Protein AF-A0A2N2ILQ8-F1 (afdb_monomer_lite)

Secondary structure (DSSP, 8-state):
--S----HHHHHHHS-HHHHHHHHHTS-TTSPPP--SEEE-TTS-EEE-HHHHHHHHHHHHHHHHHHHHHHHTTPPP-TTSPPSSHHHHTTHHHHHHHHHHTTT-HHHHHHHHHHHHHHHHHHHT--HHHHHHH-HHHHHHHHHHHHHHHHHHHHHHT-S-S-HHHHHHHHHHHHHHHHT--HHHHHHHHHHHHHHHHTT-HHHHHHHHHHHHHTTEEEEEETTEEEEEE--

pLDDT: mean 93.07, std 7.23, range [50.12, 98.69]

Radius of gyration: 20.45 Å; chains: 1; bounding box: 48×52×51 Å

Structure (mmCIF, N/CA/C/O backbone):
data_AF-A0A2N2ILQ8-F1
#
_entry.id   AF-A0A2N2ILQ8-F1
#
loop_
_atom_site.group_PDB
_atom_site.id
_atom_site.type_symbol
_atom_site.label_atom_id
_atom_site.label_alt_id
_atom_site.label_comp_id
_atom_site.label_asym_id
_atom_site.label_entity_id
_atom_site.label_seq_id
_atom_site.pdbx_PDB_ins_code
_atom_site.Cartn_x
_atom_site.Cartn_y
_atom_site.Cartn_z
_atom_site.occupancy
_atom_site.B_iso_or_equiv
_atom_site.auth_seq_id
_atom_site.auth_comp_id
_atom_site.auth_asym_id
_atom_site.auth_atom_id
_atom_site.pdbx_PDB_model_num
ATOM 1 N N . SER A 1 1 ? 7.489 -24.993 -28.400 1.00 50.12 1 SER A N 1
ATOM 2 C CA . SER A 1 1 ? 7.990 -23.718 -27.848 1.00 50.12 1 SER A CA 1
ATOM 3 C C . SER A 1 1 ? 8.490 -23.977 -26.436 1.00 50.12 1 SER A C 1
ATOM 5 O O . SER A 1 1 ? 7.852 -24.758 -25.746 1.00 50.12 1 SER A O 1
ATOM 7 N N . LEU A 1 2 ? 9.621 -23.393 -26.027 1.00 52.59 2 LEU A N 1
ATOM 8 C CA . LEU A 1 2 ? 10.349 -23.690 -24.777 1.00 52.59 2 LEU A CA 1
ATOM 9 C C . LEU A 1 2 ? 9.609 -23.311 -23.473 1.00 52.59 2 LEU A C 1
ATOM 11 O O . LEU A 1 2 ? 10.199 -23.419 -22.412 1.00 52.59 2 LEU A O 1
ATOM 15 N N . GLY A 1 3 ? 8.354 -22.846 -23.524 1.00 59.53 3 GLY A N 1
ATOM 16 C CA . GLY A 1 3 ? 7.583 -22.458 -22.330 1.00 59.53 3 GLY A CA 1
ATOM 17 C C . GLY A 1 3 ? 8.133 -21.240 -21.569 1.00 59.53 3 GLY A C 1
ATOM 18 O O . GLY A 1 3 ? 7.589 -20.878 -20.534 1.00 59.53 3 GLY A O 1
ATOM 19 N N . ASN A 1 4 ? 9.179 -20.594 -22.094 1.00 73.69 4 ASN A N 1
ATOM 20 C CA . ASN A 1 4 ? 9.972 -19.564 -21.413 1.00 73.69 4 ASN A CA 1
ATOM 21 C C . ASN A 1 4 ? 9.590 -18.125 -21.807 1.00 73.69 4 ASN A C 1
ATOM 23 O O . ASN A 1 4 ? 10.412 -17.220 -21.701 1.00 73.69 4 ASN A O 1
ATOM 27 N N . PHE A 1 5 ? 8.378 -17.900 -22.311 1.00 81.75 5 PHE A N 1
ATOM 28 C CA . PHE A 1 5 ? 7.877 -16.555 -22.594 1.00 81.75 5 PHE A CA 1
ATOM 29 C C . PHE A 1 5 ? 6.473 -16.406 -22.013 1.00 81.75 5 PHE A C 1
ATOM 31 O O . PHE A 1 5 ? 5.682 -17.349 -22.033 1.00 81.75 5 PHE A O 1
ATOM 38 N N . LEU A 1 6 ? 6.176 -15.219 -21.493 1.00 84.06 6 LEU A N 1
ATOM 39 C CA . LEU A 1 6 ? 4.863 -14.851 -20.985 1.00 84.06 6 LEU A CA 1
ATOM 40 C C . LEU A 1 6 ? 4.268 -13.820 -21.943 1.00 84.06 6 LEU A C 1
ATOM 42 O O . LEU A 1 6 ? 4.855 -12.756 -22.143 1.00 84.06 6 LEU A O 1
ATOM 46 N N . SER A 1 7 ? 3.138 -14.142 -22.575 1.00 89.81 7 SER A N 1
ATOM 47 C CA . SER A 1 7 ? 2.454 -13.171 -23.430 1.00 89.81 7 SER A CA 1
ATOM 48 C C . SER A 1 7 ? 1.846 -12.055 -22.578 1.00 89.81 7 SER A C 1
ATOM 50 O O . SER A 1 7 ? 1.504 -12.273 -21.416 1.00 89.81 7 SER A O 1
ATOM 52 N N . LEU A 1 8 ? 1.659 -10.862 -23.153 1.00 89.81 8 LEU A N 1
ATOM 53 C CA . LEU A 1 8 ? 0.975 -9.771 -22.449 1.00 89.81 8 LEU A CA 1
ATOM 54 C C . LEU A 1 8 ? -0.449 -10.164 -22.034 1.00 89.81 8 LEU A C 1
ATOM 56 O O . LEU A 1 8 ? -0.879 -9.821 -20.940 1.00 89.81 8 LEU A O 1
ATOM 60 N N . HIS A 1 9 ? -1.157 -10.922 -22.874 1.00 89.69 9 HIS A N 1
ATOM 61 C CA . HIS A 1 9 ? -2.486 -11.436 -22.547 1.00 89.69 9 HIS A CA 1
ATOM 62 C C . HIS A 1 9 ? -2.454 -12.310 -21.283 1.00 89.69 9 HIS A C 1
ATOM 64 O O . HIS A 1 9 ? -3.249 -12.105 -20.369 1.00 89.69 9 HIS A O 1
ATOM 70 N N . ASP A 1 10 ? -1.497 -13.238 -21.199 1.00 89.50 10 ASP A N 1
ATOM 71 C CA . ASP A 1 10 ? -1.372 -14.128 -20.042 1.00 89.50 10 ASP A CA 1
ATOM 72 C C . ASP A 1 10 ? -0.881 -13.375 -18.802 1.00 89.50 10 ASP A C 1
ATOM 74 O O . ASP A 1 10 ? -1.371 -13.622 -17.704 1.00 89.50 10 ASP A O 1
ATOM 78 N N . ALA A 1 11 ? 0.044 -12.425 -18.967 1.00 90.81 11 ALA A N 1
ATOM 79 C CA . ALA A 1 11 ? 0.539 -11.566 -17.894 1.00 90.81 11 ALA A CA 1
ATOM 80 C C . ALA A 1 11 ? -0.595 -10.758 -17.243 1.00 90.81 11 ALA A C 1
ATOM 82 O O . ALA A 1 11 ? -0.728 -10.734 -16.019 1.00 90.81 11 ALA A O 1
ATOM 83 N N . LEU A 1 12 ? -1.465 -10.159 -18.059 1.00 91.69 12 LEU A N 1
ATOM 84 C CA . LEU A 1 12 ? -2.620 -9.391 -17.591 1.00 91.69 12 LEU A CA 1
ATOM 85 C C . LEU A 1 12 ? -3.712 -10.257 -16.949 1.00 91.69 12 LEU A C 1
ATOM 87 O O . LEU A 1 12 ? -4.578 -9.728 -16.256 1.00 91.69 12 LEU A O 1
ATOM 91 N N . GLY A 1 13 ? -3.674 -11.576 -17.149 1.00 89.94 13 GLY A N 1
ATOM 92 C CA . GLY A 1 13 ? -4.489 -12.527 -16.395 1.00 89.94 13 GLY A CA 1
ATOM 93 C C . GLY A 1 13 ? -3.951 -12.835 -14.993 1.00 89.94 13 GLY A C 1
ATOM 94 O O . GLY A 1 13 ? -4.706 -13.333 -14.163 1.00 89.94 13 GLY A O 1
ATOM 95 N N . LEU A 1 14 ? -2.668 -12.563 -14.722 1.00 89.69 14 LEU A N 1
ATOM 96 C CA . LEU A 1 14 ? -2.022 -12.859 -13.436 1.00 89.69 14 LEU A CA 1
ATOM 97 C C . LEU A 1 14 ? -2.034 -11.678 -12.462 1.00 89.69 14 LEU A C 1
ATOM 99 O O . LEU A 1 14 ? -2.037 -11.911 -11.251 1.00 89.69 14 LEU A O 1
ATOM 103 N N . ALA A 1 15 ? -1.956 -10.455 -12.994 1.00 93.69 15 ALA A N 1
ATOM 104 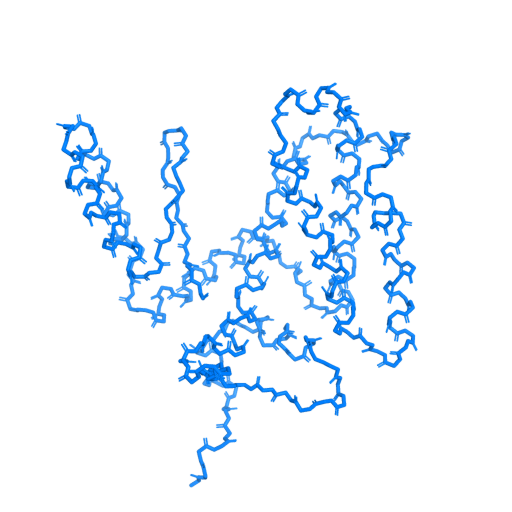C CA . ALA A 1 15 ? -1.964 -9.211 -12.233 1.00 93.69 15 ALA A CA 1
ATOM 105 C C . ALA A 1 15 ? -2.380 -8.016 -13.110 1.00 93.69 15 ALA A C 1
ATOM 107 O O . ALA A 1 15 ? -2.244 -8.045 -14.338 1.00 93.69 15 ALA A O 1
ATOM 108 N N . LEU A 1 16 ? -2.825 -6.929 -12.469 1.00 95.88 16 LEU A N 1
ATOM 109 C CA . LEU A 1 16 ? -3.175 -5.675 -13.146 1.00 95.88 16 LEU A CA 1
ATOM 110 C C . LEU A 1 16 ? -1.964 -5.030 -13.861 1.00 95.88 16 LEU A C 1
ATOM 112 O O . LEU A 1 16 ? -0.830 -5.195 -13.412 1.00 95.88 16 LEU A O 1
ATOM 116 N N . PRO A 1 17 ? -2.172 -4.228 -14.930 1.00 96.12 17 PRO A N 1
ATOM 117 C CA . PRO A 1 17 ? -1.083 -3.621 -15.708 1.00 96.12 17 PRO A CA 1
ATOM 118 C C . PRO A 1 17 ? -0.049 -2.851 -14.877 1.00 96.12 17 PRO A C 1
ATOM 120 O O . PRO A 1 17 ? 1.149 -2.908 -15.150 1.00 96.12 17 PRO A O 1
ATOM 123 N N . GLU A 1 18 ? -0.501 -2.132 -13.851 1.00 97.44 18 GLU A N 1
ATOM 124 C CA . GLU A 1 18 ? 0.382 -1.333 -13.006 1.00 97.44 18 GLU A CA 1
ATOM 125 C C . GLU A 1 18 ? 1.306 -2.189 -12.132 1.00 97.44 18 GLU A C 1
ATOM 127 O O . GLU A 1 18 ? 2.439 -1.790 -11.886 1.00 97.44 18 GLU A O 1
ATOM 132 N N . VAL A 1 19 ? 0.888 -3.403 -11.755 1.00 96.62 19 VAL A N 1
ATOM 133 C CA . VAL A 1 19 ? 1.743 -4.362 -11.037 1.00 96.62 19 VAL A CA 1
ATOM 134 C C . VAL A 1 19 ? 2.966 -4.723 -11.873 1.00 96.62 19 VAL A C 1
ATOM 136 O O . VAL A 1 19 ? 4.086 -4.742 -11.367 1.00 96.62 19 VAL A O 1
ATOM 139 N N . TRP A 1 20 ? 2.776 -4.941 -13.175 1.00 95.44 20 TRP A N 1
ATOM 140 C CA . TRP A 1 20 ? 3.875 -5.207 -14.101 1.00 95.44 20 TRP A CA 1
ATOM 141 C C . TRP A 1 20 ? 4.784 -3.993 -14.275 1.00 95.44 20 TRP A C 1
ATOM 143 O O . TRP A 1 20 ? 6.006 -4.137 -14.276 1.00 95.44 20 TRP A O 1
ATOM 153 N N . ARG A 1 21 ? 4.206 -2.789 -14.372 1.00 95.88 21 ARG A N 1
ATOM 154 C CA . ARG A 1 21 ? 4.983 -1.544 -14.441 1.00 95.88 21 ARG A CA 1
ATOM 155 C C . ARG A 1 21 ? 5.812 -1.328 -13.173 1.00 95.88 21 ARG A C 1
ATOM 157 O O . ARG A 1 21 ? 6.976 -0.950 -13.278 1.00 95.88 21 ARG A O 1
ATOM 164 N N . PHE A 1 22 ? 5.237 -1.584 -12.001 1.00 97.19 22 PHE A N 1
ATOM 165 C CA . PHE A 1 22 ? 5.947 -1.525 -10.727 1.00 97.19 22 PHE A CA 1
ATOM 166 C C . PHE A 1 22 ? 7.081 -2.551 -10.688 1.00 97.19 22 PHE A C 1
ATOM 168 O O . PHE A 1 22 ? 8.215 -2.196 -10.382 1.00 97.19 22 PHE A O 1
ATOM 175 N N . LEU A 1 23 ? 6.805 -3.807 -11.057 1.00 95.00 23 LEU A N 1
ATOM 176 C CA . LEU A 1 23 ? 7.800 -4.879 -11.055 1.00 95.00 23 LEU A CA 1
ATOM 177 C C . LEU A 1 23 ? 9.009 -4.537 -11.933 1.00 95.00 23 LEU A C 1
ATOM 179 O O . LEU A 1 23 ? 10.145 -4.673 -11.482 1.00 95.00 23 LEU A O 1
ATOM 183 N N . VAL A 1 24 ? 8.776 -4.047 -13.152 1.00 94.56 24 VAL A N 1
ATOM 184 C CA . VAL A 1 24 ? 9.860 -3.681 -14.077 1.00 94.56 24 VAL A CA 1
ATOM 185 C C . VAL A 1 24 ? 10.713 -2.535 -13.530 1.00 94.56 24 VAL A C 1
ATOM 187 O O . VAL A 1 24 ? 11.920 -2.533 -13.733 1.00 94.56 24 VAL A O 1
ATOM 190 N N . GLN A 1 25 ? 10.107 -1.593 -12.805 1.00 95.44 25 GLN A N 1
ATOM 191 C CA . GLN A 1 25 ? 10.818 -0.471 -12.183 1.00 95.44 25 GLN A CA 1
ATOM 192 C C . GLN A 1 25 ? 11.442 -0.806 -10.820 1.00 95.44 25 GLN A C 1
ATOM 194 O O . GLN A 1 25 ? 12.258 -0.040 -10.319 1.00 95.44 25 GLN A O 1
ATOM 199 N N . SER A 1 26 ? 11.081 -1.939 -10.212 1.00 94.06 26 SER A N 1
ATOM 200 C CA . SER A 1 26 ? 11.610 -2.378 -8.909 1.00 94.06 26 SER A CA 1
ATOM 201 C C . SER A 1 26 ? 13.047 -2.900 -8.965 1.00 94.06 26 SER A C 1
ATOM 203 O O . SER A 1 26 ? 13.668 -3.136 -7.929 1.00 94.06 26 SER A O 1
ATOM 205 N N . VAL A 1 27 ? 13.582 -3.062 -10.174 1.00 91.38 27 VAL A N 1
ATOM 206 C CA . VAL A 1 27 ? 14.954 -3.479 -10.447 1.00 91.38 27 VAL A CA 1
ATOM 207 C C . VAL A 1 27 ? 15.596 -2.495 -11.418 1.00 91.38 27 VAL A C 1
ATOM 209 O O . VAL A 1 27 ? 14.921 -1.886 -12.244 1.00 91.38 27 VAL A O 1
ATOM 212 N N . HIS A 1 28 ? 16.914 -2.333 -11.318 1.00 90.12 28 HIS A N 1
ATOM 213 C CA . HIS A 1 28 ? 17.660 -1.467 -12.227 1.00 90.12 28 HIS A CA 1
ATOM 214 C C . HIS A 1 28 ? 17.512 -1.948 -13.680 1.00 90.12 28 HIS A C 1
ATOM 216 O O . HIS A 1 28 ? 17.564 -3.149 -13.938 1.00 90.12 28 HIS A O 1
ATOM 222 N N . TYR A 1 29 ? 17.379 -1.029 -14.642 1.00 88.44 29 TYR A N 1
ATOM 223 C CA . TYR A 1 29 ? 17.039 -1.370 -16.034 1.00 88.44 29 TYR A CA 1
ATOM 224 C C . TYR A 1 29 ? 18.087 -2.245 -16.750 1.00 88.44 29 TYR A C 1
ATOM 226 O O . TYR A 1 29 ? 17.783 -2.891 -17.750 1.00 88.44 29 TYR A O 1
ATOM 234 N N . GLN A 1 30 ? 19.325 -2.263 -16.250 1.00 90.31 30 GLN A N 1
ATOM 235 C CA . GLN A 1 30 ? 20.410 -3.112 -16.761 1.00 90.31 30 GLN A CA 1
ATOM 236 C C . GLN A 1 30 ? 20.432 -4.518 -16.135 1.00 90.31 30 GLN A C 1
ATOM 238 O O . GLN A 1 30 ? 21.223 -5.362 -16.554 1.00 90.31 30 GLN A O 1
ATOM 243 N N . SER A 1 31 ? 19.597 -4.775 -15.126 1.00 89.06 31 SER A N 1
ATOM 244 C CA . SER A 1 31 ? 19.539 -6.049 -14.410 1.00 89.06 31 SER A CA 1
ATOM 245 C C . SER A 1 31 ? 18.483 -6.982 -15.011 1.00 89.06 31 SER A C 1
ATOM 247 O O . SER A 1 31 ? 17.454 -6.518 -15.509 1.00 89.06 31 SER A O 1
ATOM 249 N N . PRO A 1 32 ? 18.686 -8.311 -14.950 1.00 87.81 32 PRO A N 1
ATOM 250 C CA . PRO A 1 32 ? 17.660 -9.259 -15.358 1.00 87.81 32 PRO A CA 1
ATOM 251 C C . PRO A 1 32 ? 16.435 -9.147 -14.443 1.00 87.81 32 PRO A C 1
ATOM 253 O O . PRO A 1 32 ? 16.561 -9.096 -13.219 1.00 87.81 32 PRO A O 1
ATOM 256 N N . ILE A 1 33 ? 15.247 -9.142 -15.046 1.00 85.75 33 ILE A N 1
ATOM 257 C CA . ILE A 1 33 ? 13.974 -9.081 -14.324 1.00 85.75 33 ILE A CA 1
ATOM 258 C C . ILE A 1 33 ? 13.445 -10.500 -14.143 1.00 85.75 33 ILE A C 1
ATOM 260 O O . ILE A 1 33 ? 13.267 -11.236 -15.115 1.00 85.75 33 ILE A O 1
ATOM 264 N N . ASP A 1 34 ? 13.185 -10.879 -12.894 1.00 84.88 34 ASP A N 1
ATOM 265 C CA . ASP A 1 34 ? 12.544 -12.148 -12.573 1.00 84.88 34 ASP A CA 1
ATOM 266 C C . ASP A 1 34 ? 11.019 -11.995 -12.625 1.00 84.88 34 ASP A C 1
ATOM 268 O O . ASP A 1 34 ? 10.448 -11.159 -11.926 1.00 84.88 34 ASP A O 1
ATOM 272 N N . PHE A 1 35 ? 10.354 -12.829 -13.425 1.00 82.75 35 PHE A N 1
ATOM 273 C CA . PHE A 1 35 ? 8.891 -12.925 -13.523 1.00 82.75 35 PHE A CA 1
ATOM 274 C C . PHE A 1 35 ? 8.359 -14.245 -12.943 1.00 82.75 35 PHE A C 1
ATOM 276 O O . PHE A 1 35 ? 7.276 -14.711 -13.312 1.00 82.75 35 PHE A O 1
ATOM 283 N N . SER A 1 36 ? 9.139 -14.897 -12.078 1.00 79.31 36 SER A N 1
ATOM 284 C CA . SER A 1 36 ? 8.774 -16.165 -11.463 1.00 79.31 36 SER A CA 1
ATOM 285 C C . SER A 1 36 ? 7.460 -16.057 -10.685 1.00 79.31 36 SER A C 1
ATOM 287 O O . SER A 1 36 ? 7.230 -15.148 -9.886 1.00 79.31 36 SER A O 1
ATOM 289 N N . ARG A 1 37 ? 6.578 -17.038 -10.914 1.00 73.62 37 ARG A N 1
ATOM 290 C CA . ARG A 1 37 ? 5.299 -17.181 -10.192 1.00 73.62 37 ARG A CA 1
ATOM 291 C C . ARG A 1 37 ? 5.485 -17.740 -8.782 1.00 73.62 37 ARG A C 1
ATOM 293 O O . ARG A 1 37 ? 4.649 -17.554 -7.915 1.00 73.62 37 ARG A O 1
ATOM 300 N N . THR A 1 38 ? 6.594 -18.430 -8.561 1.00 74.62 38 THR A N 1
ATOM 301 C CA . THR A 1 38 ? 7.004 -18.974 -7.269 1.00 74.62 38 THR A CA 1
ATOM 302 C C . THR A 1 38 ? 8.508 -18.867 -7.188 1.00 74.62 38 THR A C 1
ATOM 304 O O . THR A 1 38 ? 9.194 -19.257 -8.135 1.00 74.62 38 THR A O 1
ATOM 307 N N . ARG A 1 39 ? 9.008 -18.400 -6.050 1.00 74.94 39 ARG A N 1
ATOM 308 C CA . ARG A 1 39 ? 10.433 -18.436 -5.729 1.00 74.94 39 ARG A CA 1
ATOM 309 C C . ARG A 1 39 ? 10.688 -19.525 -4.701 1.00 74.94 39 ARG A C 1
ATOM 311 O O . ARG A 1 39 ? 9.763 -19.988 -4.038 1.00 74.94 39 ARG A O 1
ATOM 318 N N . ILE A 1 40 ? 11.934 -19.953 -4.595 1.00 74.56 40 ILE A N 1
ATOM 319 C CA . ILE A 1 40 ? 12.386 -20.857 -3.543 1.00 74.56 40 ILE A CA 1
ATOM 320 C C . ILE A 1 40 ? 13.360 -20.050 -2.688 1.00 74.56 40 ILE A C 1
ATOM 322 O O . ILE A 1 40 ? 14.274 -19.439 -3.240 1.00 74.56 40 ILE A O 1
ATOM 326 N N . ASN A 1 41 ? 13.118 -19.961 -1.380 1.00 77.69 41 ASN A N 1
ATOM 327 C CA . ASN A 1 41 ? 14.035 -19.266 -0.475 1.00 77.69 41 ASN A CA 1
ATOM 328 C C . ASN A 1 41 ? 15.293 -20.114 -0.205 1.00 77.69 41 ASN A C 1
ATOM 330 O O . ASN A 1 41 ? 15.392 -21.265 -0.628 1.00 77.69 41 ASN A O 1
ATOM 334 N N . GLU A 1 42 ? 16.258 -19.557 0.526 1.00 76.81 42 GLU A N 1
ATOM 335 C CA . GLU A 1 42 ? 17.507 -20.255 0.875 1.00 76.81 42 GLU A CA 1
ATOM 336 C C . GLU A 1 42 ? 17.276 -21.551 1.677 1.00 76.81 42 GLU A C 1
ATOM 338 O O . GLU A 1 42 ? 18.110 -22.452 1.643 1.00 76.81 42 GLU A O 1
ATOM 343 N N . ALA A 1 43 ? 16.122 -21.677 2.344 1.00 80.88 43 ALA A N 1
ATOM 344 C CA . ALA A 1 43 ? 15.704 -22.868 3.082 1.00 80.88 43 ALA A CA 1
ATOM 345 C C . ALA A 1 43 ? 15.000 -23.929 2.207 1.00 80.88 43 ALA A C 1
ATOM 347 O O . ALA A 1 43 ? 14.582 -24.968 2.716 1.00 80.88 43 ALA A O 1
ATOM 348 N N . GLY A 1 44 ? 14.868 -23.705 0.894 1.00 77.81 44 GLY A N 1
ATOM 349 C CA . GLY A 1 44 ? 14.196 -24.635 -0.018 1.00 77.81 44 GLY A CA 1
ATOM 350 C C . GLY A 1 44 ? 12.667 -24.528 -0.011 1.00 77.81 44 GLY A C 1
ATOM 351 O O . GLY A 1 44 ? 11.987 -25.342 -0.638 1.00 77.81 44 GLY A O 1
ATOM 352 N N . GLU A 1 45 ? 12.107 -23.526 0.661 1.00 76.56 45 GLU A N 1
ATOM 353 C CA . GLU A 1 45 ? 10.666 -23.340 0.797 1.00 76.56 45 GLU A CA 1
ATOM 354 C C . GLU A 1 45 ? 10.118 -22.509 -0.361 1.00 76.56 45 GLU A C 1
ATOM 356 O O . GLU A 1 45 ? 10.712 -21.515 -0.787 1.00 76.56 45 GLU A O 1
ATOM 361 N N . ARG A 1 46 ? 8.940 -22.893 -0.859 1.00 73.62 46 ARG A N 1
ATOM 362 C CA . ARG A 1 46 ? 8.219 -22.095 -1.851 1.00 73.62 46 ARG A CA 1
ATOM 363 C C . ARG A 1 46 ? 7.718 -20.804 -1.212 1.00 73.62 46 ARG A C 1
ATOM 365 O O . ARG A 1 46 ? 6.902 -20.842 -0.298 1.00 73.62 46 ARG A O 1
ATOM 372 N N . VAL A 1 47 ? 8.157 -19.676 -1.754 1.00 78.31 47 VAL A N 1
ATOM 373 C CA . VAL A 1 47 ? 7.714 -18.332 -1.379 1.00 78.31 47 VAL A CA 1
ATOM 374 C C . VAL A 1 47 ? 7.058 -17.625 -2.565 1.00 78.31 47 VAL A C 1
ATOM 376 O O . VAL A 1 47 ? 7.189 -18.045 -3.722 1.00 78.31 47 VAL A O 1
ATOM 379 N N . ARG A 1 48 ? 6.345 -16.533 -2.265 1.00 79.81 48 ARG A N 1
ATOM 380 C CA . ARG A 1 48 ? 5.636 -15.708 -3.253 1.00 79.81 48 ARG A CA 1
ATOM 381 C C . ARG A 1 48 ? 6.556 -15.284 -4.407 1.00 79.81 48 ARG A C 1
ATOM 383 O O . ARG A 1 48 ? 7.715 -14.885 -4.203 1.00 79.81 48 ARG A O 1
ATOM 390 N N . GLY A 1 49 ? 6.022 -15.388 -5.623 1.00 87.25 49 GLY A N 1
ATOM 391 C CA . GLY A 1 49 ? 6.684 -14.947 -6.846 1.00 87.25 49 GLY A CA 1
ATOM 392 C C . GLY A 1 49 ? 6.950 -13.443 -6.853 1.00 87.25 49 GLY A C 1
ATOM 393 O O . GLY A 1 49 ? 6.428 -12.697 -6.025 1.00 87.25 49 GLY A O 1
ATOM 394 N N . SER A 1 50 ? 7.770 -12.978 -7.790 1.00 90.19 50 SER A N 1
ATOM 395 C CA . SER A 1 50 ? 8.051 -11.544 -7.938 1.00 90.19 50 SER A CA 1
ATOM 396 C C . SER A 1 50 ? 6.798 -10.737 -8.300 1.00 90.19 50 SER A C 1
ATOM 398 O O . SER A 1 50 ? 6.635 -9.614 -7.827 1.00 90.19 50 SER A O 1
ATOM 400 N N . VAL A 1 51 ? 5.885 -11.335 -9.073 1.00 91.94 51 VAL A N 1
ATOM 401 C CA . VAL A 1 51 ? 4.608 -10.724 -9.474 1.00 91.94 51 VAL A CA 1
ATOM 402 C C . VAL A 1 51 ? 3.684 -10.517 -8.275 1.00 91.94 51 VAL A C 1
ATOM 404 O O . VAL A 1 51 ? 3.147 -9.425 -8.116 1.00 91.94 51 VAL A O 1
ATOM 407 N N . ASP A 1 52 ? 3.536 -11.520 -7.404 1.00 91.12 52 ASP A N 1
ATOM 408 C CA . ASP A 1 52 ? 2.681 -11.402 -6.214 1.00 91.12 52 ASP A CA 1
ATOM 409 C C . ASP A 1 52 ? 3.272 -10.389 -5.217 1.00 91.12 52 ASP A C 1
ATOM 411 O O . ASP A 1 52 ? 2.551 -9.560 -4.670 1.00 91.12 52 ASP A O 1
ATOM 415 N N . VAL A 1 53 ? 4.604 -10.359 -5.058 1.00 92.50 53 VAL A N 1
ATOM 416 C CA . VAL A 1 53 ? 5.272 -9.330 -4.240 1.00 92.50 53 VAL A CA 1
ATOM 417 C C . VAL A 1 53 ? 5.073 -7.927 -4.816 1.00 92.50 53 VAL A C 1
ATOM 419 O O . VAL A 1 53 ? 4.845 -6.983 -4.062 1.00 92.50 53 VAL A O 1
ATOM 422 N N . ALA A 1 54 ? 5.131 -7.763 -6.138 1.00 95.31 54 ALA A N 1
ATOM 423 C CA . ALA A 1 54 ? 4.815 -6.486 -6.769 1.00 95.31 54 ALA A CA 1
ATOM 424 C C . ALA A 1 54 ? 3.342 -6.097 -6.554 1.00 95.31 54 ALA A C 1
ATOM 426 O O . ALA A 1 54 ? 3.066 -4.936 -6.259 1.00 95.31 54 ALA A O 1
ATOM 427 N N . ALA A 1 55 ? 2.407 -7.049 -6.644 1.00 95.44 55 ALA A N 1
ATOM 428 C CA . ALA A 1 55 ? 0.984 -6.806 -6.414 1.00 95.44 55 ALA A CA 1
ATOM 429 C C . ALA A 1 55 ? 0.715 -6.334 -4.978 1.00 95.44 55 ALA A C 1
ATOM 431 O O . ALA A 1 55 ? 0.054 -5.314 -4.789 1.00 95.44 55 ALA A O 1
ATOM 432 N N . GLU A 1 56 ? 1.304 -7.007 -3.986 1.00 94.62 56 GLU A N 1
ATOM 433 C CA . GLU A 1 56 ? 1.249 -6.620 -2.571 1.00 94.62 56 GLU A CA 1
ATOM 434 C C . GLU A 1 56 ? 1.802 -5.203 -2.354 1.00 94.62 56 GLU A C 1
ATOM 436 O O . GLU A 1 56 ? 1.206 -4.395 -1.642 1.00 94.62 56 GLU A O 1
ATOM 441 N N . ARG A 1 57 ? 2.923 -4.856 -3.002 1.00 97.12 57 ARG A N 1
ATOM 442 C CA . ARG A 1 57 ? 3.501 -3.508 -2.898 1.00 97.12 57 ARG A CA 1
ATOM 443 C C . ARG A 1 57 ? 2.601 -2.442 -3.504 1.00 97.12 57 ARG A C 1
ATOM 445 O O . ARG A 1 57 ? 2.402 -1.410 -2.870 1.00 97.12 57 ARG A O 1
ATOM 452 N N . VAL A 1 58 ? 2.046 -2.680 -4.689 1.00 98.12 58 VAL A N 1
ATOM 453 C CA . VAL A 1 58 ? 1.123 -1.735 -5.330 1.00 98.12 58 VAL A CA 1
ATOM 454 C C . VAL A 1 58 ? -0.142 -1.557 -4.485 1.00 98.12 58 VAL A C 1
ATOM 456 O O . VAL A 1 58 ? -0.525 -0.421 -4.210 1.00 98.12 58 VAL A O 1
ATOM 459 N N . GLN A 1 59 ? -0.738 -2.646 -3.990 1.00 97.50 59 GLN A N 1
ATOM 460 C CA . GLN A 1 59 ? -1.881 -2.587 -3.072 1.00 97.50 59 GLN A CA 1
ATOM 461 C C . GLN A 1 59 ? -1.549 -1.772 -1.815 1.00 97.50 59 GLN A C 1
ATOM 463 O O . GLN A 1 59 ? -2.322 -0.893 -1.440 1.00 97.50 59 GLN A O 1
ATOM 468 N N . TYR A 1 60 ? -0.383 -2.004 -1.204 1.00 97.75 60 TYR A N 1
ATOM 469 C CA . TYR A 1 60 ? 0.083 -1.252 -0.038 1.00 97.75 60 TYR A CA 1
ATOM 470 C C . TYR A 1 60 ? 0.177 0.257 -0.311 1.00 97.75 60 TYR A C 1
ATOM 472 O O . TYR A 1 60 ? -0.269 1.056 0.516 1.00 97.75 60 TYR A O 1
ATOM 480 N N . PHE A 1 61 ? 0.720 0.672 -1.461 1.00 98.56 61 PHE A N 1
ATOM 481 C CA . PHE A 1 61 ? 0.800 2.092 -1.819 1.00 98.56 61 PHE A CA 1
ATOM 482 C C . PHE A 1 61 ? -0.582 2.721 -1.987 1.00 98.56 61 PHE A C 1
ATOM 484 O O . PHE A 1 61 ? -0.834 3.780 -1.412 1.00 98.56 61 PHE A O 1
ATOM 491 N N . TYR A 1 62 ? -1.501 2.053 -2.684 1.00 98.44 62 TYR A N 1
ATOM 492 C CA . TYR A 1 62 ? -2.865 2.555 -2.836 1.00 98.44 62 TYR A CA 1
ATOM 493 C C . TYR A 1 62 ? -3.632 2.600 -1.509 1.00 98.44 62 TYR A C 1
ATOM 495 O O . TYR A 1 62 ? -4.267 3.606 -1.215 1.00 98.44 62 TYR A O 1
ATOM 503 N N . GLN A 1 63 ? -3.513 1.586 -0.647 1.00 97.44 63 GLN A N 1
ATOM 504 C CA . GLN A 1 63 ? -4.094 1.629 0.703 1.00 97.44 63 GLN A CA 1
ATOM 505 C C . GLN A 1 63 ? -3.510 2.772 1.546 1.00 97.44 63 GLN A C 1
ATOM 507 O O . GLN A 1 63 ? -4.229 3.413 2.309 1.00 97.44 63 GLN A O 1
ATOM 512 N N . THR A 1 64 ? -2.210 3.040 1.411 1.00 98.50 64 THR A N 1
ATOM 513 C CA . THR A 1 64 ? -1.545 4.143 2.114 1.00 98.50 64 THR A CA 1
ATOM 514 C C . THR A 1 64 ? -2.078 5.495 1.644 1.00 98.50 64 THR A C 1
ATOM 516 O O . THR A 1 64 ? -2.398 6.343 2.473 1.00 98.50 64 THR A O 1
ATOM 519 N N . LEU A 1 65 ? -2.215 5.680 0.327 1.00 98.56 65 LEU A N 1
ATOM 520 C CA . LEU A 1 65 ? -2.778 6.892 -0.267 1.00 98.56 65 LEU A CA 1
ATOM 521 C C . LEU A 1 65 ? -4.245 7.098 0.128 1.00 98.56 65 LEU A C 1
ATOM 523 O O . LEU A 1 65 ? -4.590 8.197 0.539 1.00 98.56 65 LEU A O 1
ATOM 527 N N . ALA A 1 66 ? -5.070 6.046 0.104 1.00 97.81 66 ALA A N 1
ATOM 528 C CA . ALA A 1 66 ? -6.465 6.093 0.554 1.00 97.81 66 ALA A CA 1
ATOM 529 C C . ALA A 1 66 ? -6.583 6.595 2.005 1.00 97.81 66 ALA A C 1
ATOM 531 O O . ALA A 1 66 ? -7.322 7.530 2.307 1.00 97.81 66 ALA A O 1
ATOM 532 N N . ARG A 1 67 ? -5.785 6.019 2.916 1.00 97.56 67 ARG A N 1
ATOM 533 C CA . ARG A 1 67 ? -5.766 6.424 4.333 1.00 97.56 67 ARG A CA 1
ATOM 534 C C . ARG A 1 67 ? -5.266 7.854 4.526 1.00 97.56 67 ARG A C 1
ATOM 536 O O . ARG A 1 67 ? -5.739 8.547 5.423 1.00 97.56 67 ARG A O 1
ATOM 543 N N . ALA A 1 68 ? -4.290 8.284 3.728 1.00 98.25 68 ALA A N 1
ATOM 544 C CA . ALA A 1 68 ? -3.790 9.653 3.769 1.00 98.25 68 ALA A CA 1
ATOM 545 C C . ALA A 1 68 ? -4.849 10.651 3.287 1.00 98.25 68 ALA A C 1
ATOM 547 O O . ALA A 1 68 ? -5.073 11.659 3.957 1.00 98.25 68 ALA A O 1
ATOM 548 N N . ASP A 1 69 ? -5.525 10.346 2.176 1.00 97.81 69 ASP A N 1
ATOM 549 C CA . ASP A 1 69 ? -6.603 11.165 1.621 1.00 97.81 69 ASP A CA 1
ATOM 550 C C . ASP A 1 69 ? -7.759 11.294 2.629 1.00 97.81 69 ASP A C 1
ATOM 552 O O . ASP A 1 69 ? -8.228 12.404 2.883 1.00 97.81 69 ASP A O 1
ATOM 556 N N . GLU A 1 70 ? -8.160 10.196 3.282 1.00 96.81 70 GLU A N 1
ATOM 557 C CA . GLU A 1 70 ? -9.170 10.205 4.351 1.00 96.81 70 GLU A CA 1
ATOM 558 C C . GLU A 1 70 ? -8.736 11.064 5.550 1.00 96.81 70 GLU A C 1
ATOM 560 O O . GLU A 1 70 ? -9.505 11.891 6.041 1.00 96.81 70 GLU A O 1
ATOM 565 N N . ALA A 1 71 ? -7.494 10.912 6.016 1.00 96.56 71 ALA A N 1
ATOM 566 C CA . ALA A 1 71 ? -6.984 11.656 7.166 1.00 96.56 71 ALA A CA 1
ATOM 567 C C . ALA A 1 71 ? -6.827 13.166 6.893 1.00 96.56 71 ALA A C 1
ATOM 569 O O . ALA A 1 71 ? -6.945 13.975 7.819 1.00 96.56 71 ALA A O 1
ATOM 570 N N . LEU A 1 72 ? -6.573 13.549 5.639 1.00 97.19 72 LEU A N 1
ATOM 571 C CA . LEU A 1 72 ? -6.469 14.941 5.193 1.00 97.19 72 LEU A CA 1
ATOM 572 C C . LEU A 1 72 ? -7.826 15.551 4.806 1.00 97.19 72 LEU A C 1
ATOM 574 O O . LEU A 1 72 ? -7.934 16.776 4.702 1.00 97.19 72 LEU A O 1
ATOM 578 N N . ALA A 1 73 ? -8.868 14.739 4.611 1.00 96.94 73 ALA A N 1
ATOM 579 C CA . ALA A 1 73 ? -10.180 15.211 4.188 1.00 96.94 73 ALA A CA 1
ATOM 580 C C . ALA A 1 73 ? -10.754 16.252 5.168 1.00 96.94 73 ALA A C 1
ATOM 582 O O . ALA A 1 73 ? -10.899 16.017 6.368 1.00 96.94 73 ALA A O 1
ATOM 583 N N . GLY A 1 74 ? -11.082 17.438 4.645 1.00 94.38 74 GLY A N 1
ATOM 584 C CA . GLY A 1 74 ? -11.641 18.542 5.434 1.00 94.38 74 GLY A CA 1
ATOM 585 C C . GLY A 1 74 ? -10.663 19.200 6.416 1.00 94.38 74 GLY A C 1
ATOM 586 O O . GLY A 1 74 ? -11.092 20.004 7.244 1.00 94.38 74 GLY A O 1
ATOM 587 N N . ARG A 1 75 ? -9.364 18.881 6.348 1.00 94.44 75 ARG A N 1
ATOM 588 C CA . ARG A 1 75 ? -8.324 19.514 7.168 1.00 94.44 75 ARG A CA 1
ATOM 589 C C . ARG A 1 75 ? -7.715 20.717 6.453 1.00 94.44 75 ARG A C 1
ATOM 591 O O . ARG A 1 75 ? -7.441 20.672 5.258 1.00 94.44 75 ARG A O 1
ATOM 598 N N . THR A 1 76 ? -7.449 21.778 7.209 1.00 94.25 76 THR A N 1
ATOM 599 C CA . THR A 1 76 ? -6.655 22.920 6.738 1.00 94.25 76 THR A CA 1
ATOM 600 C C . THR A 1 76 ? -5.188 22.675 7.067 1.00 94.25 76 THR A C 1
ATOM 602 O O . THR A 1 76 ? -4.855 22.344 8.204 1.00 94.25 76 THR A O 1
ATOM 605 N N . VAL A 1 77 ? -4.307 22.848 6.083 1.00 96.62 77 VAL A N 1
ATOM 606 C CA . VAL A 1 77 ? -2.862 22.663 6.255 1.00 96.62 77 VAL A CA 1
ATOM 607 C C . VAL A 1 77 ? -2.217 23.992 6.649 1.00 96.62 77 VAL A C 1
ATOM 609 O O . VAL A 1 77 ? -2.268 24.952 5.882 1.00 96.62 77 VAL A O 1
ATOM 612 N N . ASN A 1 78 ? -1.589 24.044 7.826 1.00 96.31 78 ASN A N 1
ATOM 613 C CA . ASN A 1 78 ? -0.703 25.143 8.207 1.00 96.31 78 ASN A CA 1
ATOM 614 C C . ASN A 1 78 ? 0.724 24.842 7.716 1.00 96.31 78 ASN A C 1
ATOM 616 O O . ASN A 1 78 ? 1.430 24.043 8.328 1.00 96.31 78 ASN A O 1
ATOM 620 N N . ALA A 1 79 ? 1.145 25.483 6.622 1.00 94.31 79 ALA A N 1
ATOM 621 C CA . ALA A 1 79 ? 2.473 25.288 6.032 1.00 94.31 79 ALA A CA 1
ATOM 622 C C . ALA A 1 79 ? 3.630 25.807 6.914 1.00 94.31 79 ALA A C 1
ATOM 624 O O . ALA A 1 79 ? 4.785 25.461 6.678 1.00 94.31 79 ALA A O 1
ATOM 625 N N . GLU A 1 80 ? 3.342 26.622 7.933 1.00 95.88 80 GLU A N 1
ATOM 626 C CA . GLU A 1 80 ? 4.349 27.119 8.880 1.00 95.88 80 GLU A CA 1
ATOM 627 C C . GLU A 1 80 ? 4.584 26.157 10.055 1.00 95.88 80 GLU A C 1
ATOM 629 O O . GLU A 1 80 ? 5.560 26.303 10.794 1.00 95.88 80 GLU A O 1
ATOM 634 N N . ALA A 1 81 ? 3.716 25.154 10.241 1.00 96.81 81 ALA A N 1
ATOM 635 C CA . ALA A 1 81 ? 3.894 24.158 11.289 1.00 96.81 81 ALA A CA 1
ATOM 636 C C . ALA A 1 81 ? 5.180 23.339 11.047 1.00 96.81 81 ALA A C 1
ATOM 638 O O . ALA A 1 81 ? 5.507 23.020 9.903 1.00 96.81 81 ALA A O 1
ATOM 639 N N . PRO A 1 82 ? 5.928 22.950 12.091 1.00 96.44 82 PRO A N 1
ATOM 640 C CA . PRO A 1 82 ? 7.176 22.220 11.908 1.00 96.44 82 PRO A CA 1
ATOM 641 C C . PRO A 1 82 ? 6.938 20.835 11.291 1.00 96.44 82 PRO A C 1
ATOM 643 O O . PRO A 1 82 ? 6.027 20.107 11.690 1.00 96.44 82 PRO A O 1
ATOM 646 N N . LEU A 1 83 ? 7.799 20.450 10.346 1.00 96.75 83 LEU A N 1
ATOM 647 C CA . LEU A 1 83 ? 7.779 19.113 9.757 1.00 96.75 83 LEU A CA 1
ATOM 648 C C . LEU A 1 83 ? 8.295 18.060 10.742 1.00 96.75 83 LEU A C 1
ATOM 650 O O . LEU A 1 83 ? 9.327 18.224 11.395 1.00 96.75 83 LEU A O 1
ATOM 654 N N . LEU A 1 84 ? 7.598 16.932 10.778 1.00 96.25 84 LEU A N 1
ATOM 655 C CA . LEU A 1 84 ? 8.077 15.667 11.319 1.00 96.25 84 LEU A CA 1
ATOM 656 C C . LEU A 1 84 ? 8.797 14.900 10.197 1.00 96.25 84 LEU A C 1
ATOM 658 O O . LEU A 1 84 ? 8.732 15.283 9.030 1.00 96.25 84 LEU A O 1
ATOM 662 N N . HIS A 1 85 ? 9.504 13.816 10.530 1.00 93.62 85 HIS A N 1
ATOM 663 C CA . HIS A 1 85 ? 10.232 12.998 9.543 1.00 93.62 85 HIS A CA 1
ATOM 664 C C . HIS A 1 85 ? 11.093 13.828 8.568 1.00 93.62 85 HIS A C 1
ATOM 666 O O . HIS A 1 85 ? 11.106 13.562 7.370 1.00 93.62 85 HIS A O 1
ATOM 672 N N . THR A 1 86 ? 11.813 14.842 9.058 1.00 92.94 86 THR A N 1
ATOM 673 C CA . THR A 1 86 ? 12.475 15.860 8.214 1.00 92.94 86 THR A CA 1
ATOM 674 C C . THR A 1 86 ? 13.461 15.294 7.189 1.00 92.94 86 THR A C 1
ATOM 676 O O . THR A 1 86 ? 13.606 15.860 6.111 1.00 92.94 86 THR A O 1
ATOM 679 N N . GLN A 1 87 ? 14.093 14.151 7.472 1.00 91.50 87 GLN A N 1
ATOM 680 C CA . GLN A 1 87 ? 14.984 13.455 6.527 1.00 91.50 87 GLN A CA 1
ATOM 681 C C . GLN A 1 87 ? 14.247 12.808 5.340 1.00 91.50 87 GLN A C 1
ATOM 683 O O . GLN A 1 87 ? 14.865 12.491 4.325 1.00 91.50 87 GLN A O 1
ATOM 688 N N . ILE A 1 88 ? 12.935 12.608 5.469 1.00 92.44 88 ILE A N 1
ATOM 689 C CA . ILE A 1 88 ? 12.054 12.098 4.418 1.00 92.44 88 ILE A CA 1
ATOM 690 C C . ILE A 1 88 ? 11.297 13.287 3.815 1.00 92.44 88 ILE A C 1
ATOM 692 O O . ILE A 1 88 ? 11.587 13.684 2.690 1.00 92.44 88 ILE A O 1
ATOM 696 N N . ALA A 1 89 ? 10.419 13.931 4.592 1.00 89.69 89 ALA A N 1
ATOM 697 C CA . ALA A 1 89 ? 9.541 15.011 4.127 1.00 89.69 89 ALA A CA 1
ATOM 698 C C . ALA A 1 89 ? 10.305 16.242 3.604 1.00 89.69 89 ALA A C 1
ATOM 700 O O . ALA A 1 89 ? 9.856 16.924 2.688 1.00 89.69 89 ALA A O 1
ATOM 701 N N . GLY A 1 90 ? 11.478 16.536 4.169 1.00 90.06 90 GLY A N 1
ATOM 702 C CA . GLY A 1 90 ? 12.275 17.701 3.781 1.00 90.06 90 GLY A CA 1
ATOM 703 C C . GLY A 1 90 ? 13.217 17.466 2.600 1.00 90.06 90 GLY A C 1
ATOM 704 O O . GLY A 1 90 ? 13.747 18.435 2.070 1.00 90.06 90 GLY A O 1
ATOM 705 N N . ARG A 1 91 ? 13.466 16.209 2.203 1.00 93.69 91 ARG A N 1
ATOM 706 C CA . ARG A 1 91 ? 14.532 15.869 1.237 1.00 93.69 91 ARG A CA 1
ATOM 707 C C . ARG A 1 91 ? 14.119 14.887 0.142 1.00 93.69 91 ARG A C 1
ATOM 709 O O . ARG A 1 91 ? 14.962 14.489 -0.653 1.00 93.69 91 ARG A O 1
ATOM 716 N N . MET A 1 92 ? 12.853 14.471 0.080 1.00 94.06 92 MET A N 1
ATOM 717 C CA . MET A 1 92 ? 12.413 13.444 -0.871 1.00 94.06 92 MET A CA 1
ATOM 718 C C . MET A 1 92 ? 12.665 13.837 -2.333 1.00 94.06 92 MET A C 1
ATOM 720 O O . MET A 1 92 ? 13.159 13.009 -3.090 1.00 94.06 92 MET A O 1
ATOM 724 N N . GLN A 1 93 ? 12.380 15.086 -2.716 1.00 93.88 93 GLN A N 1
ATOM 725 C CA . GLN A 1 93 ? 12.579 15.559 -4.091 1.00 93.88 93 GLN A CA 1
ATOM 726 C C . GLN A 1 93 ? 14.066 15.597 -4.480 1.00 93.88 93 GLN A C 1
ATOM 728 O O . GLN A 1 93 ? 14.432 15.096 -5.535 1.00 93.88 93 GLN A O 1
ATOM 733 N N . GLU A 1 94 ? 14.928 16.119 -3.603 1.00 95.88 94 GLU A N 1
ATOM 734 C CA . GLU A 1 94 ? 16.388 16.121 -3.787 1.00 95.88 94 GLU A CA 1
ATOM 735 C C . GLU A 1 94 ? 16.922 14.692 -3.957 1.00 95.88 94 GLU A C 1
ATOM 737 O O . GLU A 1 94 ? 17.546 14.384 -4.968 1.00 95.88 94 GLU A O 1
ATOM 742 N N . ARG A 1 95 ? 16.590 13.793 -3.018 1.00 97.00 95 ARG A N 1
ATOM 743 C CA . ARG A 1 95 ? 17.009 12.381 -3.054 1.00 97.00 95 ARG A CA 1
ATOM 744 C C . ARG A 1 95 ? 16.472 11.648 -4.286 1.00 97.00 95 ARG A C 1
ATOM 746 O O . ARG A 1 95 ? 17.119 10.732 -4.785 1.00 97.00 95 ARG A O 1
ATOM 753 N N . PHE A 1 96 ? 15.284 12.017 -4.765 1.00 97.12 96 PHE A N 1
ATOM 754 C CA . PHE A 1 96 ? 14.722 11.469 -5.995 1.00 97.12 96 PHE A CA 1
ATOM 755 C C . PHE A 1 96 ? 15.521 11.917 -7.220 1.00 97.12 96 PHE A C 1
ATOM 757 O O . PHE A 1 96 ? 15.889 11.067 -8.027 1.00 97.12 96 PHE A O 1
ATOM 764 N N . CYS A 1 97 ? 15.832 13.211 -7.342 1.00 97.31 97 CYS A N 1
ATOM 765 C CA . CYS A 1 97 ? 16.670 13.715 -8.429 1.00 97.31 97 CYS A CA 1
ATOM 766 C C . CYS A 1 97 ? 18.051 13.050 -8.419 1.00 97.31 97 CYS A C 1
ATOM 768 O O . CYS A 1 97 ? 18.465 12.539 -9.450 1.00 97.31 97 CYS A O 1
ATOM 770 N N . GLU A 1 98 ? 18.705 12.944 -7.257 1.00 97.81 98 GLU A N 1
ATOM 771 C CA . GLU A 1 98 ? 19.987 12.233 -7.117 1.00 97.81 98 GLU A CA 1
ATOM 772 C C . GLU A 1 98 ? 19.905 10.781 -7.619 1.00 97.81 98 GLU A C 1
ATOM 774 O O . GLU A 1 98 ? 20.779 10.326 -8.355 1.00 97.81 98 GLU A O 1
ATOM 779 N N . ALA A 1 99 ? 18.839 10.056 -7.263 1.00 96.81 99 ALA A N 1
ATOM 780 C CA . ALA A 1 99 ? 18.631 8.681 -7.713 1.00 96.81 99 ALA A CA 1
ATOM 781 C C . ALA A 1 99 ? 18.382 8.581 -9.227 1.00 96.81 99 ALA A C 1
ATOM 783 O O . ALA A 1 99 ? 18.833 7.637 -9.873 1.00 96.81 99 ALA A O 1
ATOM 784 N N . MET A 1 100 ? 17.649 9.531 -9.804 1.00 97.12 100 MET A N 1
ATOM 785 C CA . MET A 1 100 ? 17.352 9.530 -11.237 1.00 97.12 100 MET A CA 1
ATOM 786 C C . MET A 1 100 ? 18.542 9.999 -12.083 1.00 97.12 100 MET A C 1
ATOM 788 O O . MET A 1 100 ? 18.738 9.472 -13.180 1.00 97.12 100 MET A O 1
ATOM 792 N N . ASP A 1 101 ? 19.354 10.920 -11.564 1.00 97.50 101 ASP A N 1
ATOM 793 C CA . ASP A 1 101 ? 20.603 11.378 -12.179 1.00 97.50 101 ASP A CA 1
ATOM 794 C C . ASP A 1 101 ? 21.690 10.289 -12.130 1.00 97.50 101 ASP A C 1
ATOM 796 O O . ASP A 1 101 ? 22.518 10.194 -13.041 1.00 97.50 101 ASP A O 1
ATOM 800 N N . ASP A 1 102 ? 21.648 9.405 -11.127 1.00 94.81 102 ASP A N 1
ATOM 801 C CA . ASP A 1 102 ? 22.450 8.180 -11.076 1.00 94.81 102 ASP A CA 1
ATOM 802 C C . ASP A 1 102 ? 21.858 7.086 -11.978 1.00 94.81 102 ASP A C 1
ATOM 804 O O . ASP A 1 102 ? 21.280 6.098 -11.527 1.00 94.81 102 ASP A O 1
ATOM 808 N N . ASN A 1 103 ? 21.987 7.271 -13.294 1.00 93.81 103 ASN A N 1
ATOM 809 C CA . ASN A 1 103 ? 21.629 6.269 -14.301 1.00 93.81 103 ASN A CA 1
ATOM 810 C C . ASN A 1 103 ? 20.175 5.758 -14.182 1.00 93.81 103 ASN A C 1
ATOM 812 O O . ASN A 1 103 ? 19.921 4.561 -14.305 1.00 93.81 103 ASN A O 1
ATOM 816 N N . PHE A 1 104 ? 19.208 6.655 -13.965 1.00 94.50 104 PHE A N 1
ATOM 817 C CA . PHE A 1 104 ? 17.781 6.320 -13.867 1.00 94.50 104 PHE A CA 1
ATOM 818 C C . PHE A 1 104 ? 17.489 5.212 -12.841 1.00 94.50 104 PHE A C 1
ATOM 820 O O . PHE A 1 104 ? 16.779 4.245 -13.142 1.00 94.50 104 PHE A O 1
ATOM 827 N N . ASN A 1 105 ? 18.041 5.323 -11.629 1.00 95.75 105 ASN A N 1
ATOM 828 C CA . ASN A 1 105 ? 17.904 4.306 -10.590 1.00 95.75 105 ASN A CA 1
ATOM 829 C C . ASN A 1 105 ? 16.501 4.305 -9.951 1.00 95.75 105 ASN A C 1
ATOM 831 O O . ASN A 1 105 ? 16.281 4.709 -8.805 1.00 95.75 105 ASN A O 1
ATOM 835 N N . THR A 1 106 ? 15.527 3.796 -10.702 1.00 96.50 106 THR A N 1
ATOM 836 C CA . THR A 1 106 ? 14.120 3.682 -10.299 1.00 96.50 106 THR A CA 1
ATOM 837 C C . THR A 1 106 ? 13.922 2.787 -9.077 1.00 96.50 106 THR A C 1
ATOM 839 O O . THR A 1 106 ? 13.020 3.039 -8.282 1.00 96.50 106 THR A O 1
ATOM 842 N N . ALA A 1 107 ? 14.797 1.801 -8.856 1.00 95.06 107 ALA A N 1
ATOM 843 C CA . ALA A 1 107 ? 14.762 0.963 -7.660 1.00 95.06 107 ALA A CA 1
ATOM 844 C C . ALA A 1 107 ? 15.003 1.788 -6.383 1.00 95.06 107 ALA A C 1
ATOM 846 O O . ALA A 1 107 ? 14.277 1.630 -5.397 1.00 95.06 107 ALA A O 1
ATOM 847 N N . VAL A 1 108 ? 15.971 2.714 -6.409 1.00 96.00 108 VAL A N 1
ATOM 848 C CA . VAL A 1 108 ? 16.207 3.650 -5.297 1.00 96.00 108 VAL A CA 1
ATOM 849 C C . VAL A 1 108 ? 15.032 4.616 -5.153 1.00 96.00 108 VAL A C 1
ATOM 851 O O . VAL A 1 108 ? 14.536 4.791 -4.040 1.00 96.00 108 VAL A O 1
ATOM 854 N N . ALA A 1 109 ? 14.518 5.169 -6.257 1.00 96.38 109 ALA A N 1
ATOM 855 C CA . ALA A 1 109 ? 13.345 6.047 -6.231 1.00 96.38 109 ALA A CA 1
ATOM 856 C C . ALA A 1 109 ? 12.108 5.374 -5.597 1.00 96.38 109 ALA A C 1
ATOM 858 O O . ALA A 1 109 ? 11.444 5.961 -4.742 1.00 96.38 109 ALA A O 1
ATOM 859 N N . LEU A 1 110 ? 11.827 4.112 -5.936 1.00 97.25 110 LEU A N 1
ATOM 860 C CA . LEU A 1 110 ? 10.753 3.333 -5.309 1.00 97.25 110 LEU A CA 1
ATOM 861 C C . LEU A 1 110 ? 11.026 3.043 -3.826 1.00 97.25 110 LEU A C 1
ATOM 863 O O . LEU A 1 110 ? 10.088 2.989 -3.025 1.00 97.25 110 LEU A O 1
ATOM 867 N N . GLY A 1 111 ? 12.296 2.904 -3.439 1.00 96.62 111 GLY A N 1
ATOM 868 C CA . GLY A 1 111 ? 12.718 2.854 -2.039 1.00 96.62 111 GLY A CA 1
ATOM 869 C C . GLY A 1 111 ? 12.307 4.108 -1.261 1.00 96.62 111 GLY A C 1
ATOM 870 O O . GLY A 1 111 ? 11.735 3.985 -0.173 1.00 96.62 111 GLY A O 1
ATOM 871 N N . LEU A 1 112 ? 12.501 5.296 -1.849 1.00 96.81 112 LEU A N 1
ATOM 872 C CA . LEU A 1 112 ? 12.067 6.580 -1.276 1.00 96.81 112 LEU A CA 1
ATOM 873 C C . LEU A 1 112 ? 10.545 6.647 -1.121 1.00 96.81 112 LEU A C 1
ATOM 875 O O . LEU A 1 112 ? 10.055 7.020 -0.054 1.00 96.81 112 LEU A O 1
ATOM 879 N N . CYS A 1 113 ? 9.787 6.214 -2.135 1.00 97.81 113 CYS A N 1
ATOM 880 C CA . CYS A 1 113 ? 8.331 6.088 -2.019 1.00 97.81 113 CYS A CA 1
ATOM 881 C C . CYS A 1 113 ? 7.951 5.179 -0.843 1.00 97.81 113 CYS A C 1
ATOM 883 O O . CYS A 1 113 ? 7.059 5.508 -0.065 1.00 97.81 113 CYS A O 1
ATOM 885 N N . GLY A 1 114 ? 8.649 4.053 -0.670 1.00 98.00 114 GLY A N 1
ATOM 886 C CA . GLY A 1 114 ? 8.428 3.133 0.443 1.00 98.00 114 GLY A CA 1
ATOM 887 C C . GLY A 1 114 ? 8.730 3.736 1.821 1.00 98.00 114 GLY A C 1
ATOM 888 O O . GLY A 1 114 ? 8.028 3.422 2.783 1.00 98.00 114 GLY A O 1
ATOM 889 N N . GLU A 1 115 ? 9.751 4.590 1.940 1.00 98.06 115 GLU A N 1
ATOM 890 C CA . GLU A 1 115 ? 10.029 5.371 3.156 1.00 98.06 115 GLU A CA 1
ATOM 891 C C . GLU A 1 115 ? 8.893 6.353 3.464 1.00 98.06 115 GLU A C 1
ATOM 893 O O . GLU A 1 115 ? 8.380 6.357 4.585 1.00 98.06 115 GLU A O 1
ATOM 898 N N . ALA A 1 116 ? 8.452 7.122 2.464 1.00 98.25 116 ALA A N 1
ATOM 899 C CA . ALA A 1 116 ? 7.348 8.065 2.611 1.00 98.25 116 ALA A CA 1
ATOM 900 C C . ALA A 1 116 ? 6.039 7.357 2.988 1.00 98.25 116 ALA A C 1
ATOM 902 O O . ALA A 1 116 ? 5.378 7.759 3.941 1.00 98.25 116 ALA A O 1
ATOM 903 N N . ALA A 1 117 ? 5.705 6.246 2.326 1.00 98.56 117 ALA A N 1
ATOM 904 C CA . ALA A 1 117 ? 4.513 5.463 2.636 1.00 98.56 117 ALA A CA 1
ATOM 905 C C . ALA A 1 117 ? 4.521 4.907 4.071 1.00 98.56 117 ALA A C 1
ATOM 907 O O . ALA A 1 117 ? 3.484 4.874 4.733 1.00 98.56 117 ALA A O 1
ATOM 908 N N . ARG A 1 118 ? 5.687 4.483 4.581 1.00 98.56 118 ARG A N 1
ATOM 909 C CA . ARG A 1 118 ? 5.826 4.056 5.984 1.00 98.56 118 ARG A CA 1
ATOM 910 C C . ARG A 1 118 ? 5.565 5.212 6.950 1.00 98.56 118 ARG A C 1
ATOM 912 O O . ARG A 1 118 ? 4.739 5.058 7.843 1.00 98.56 118 ARG A O 1
ATOM 919 N N . ALA A 1 119 ? 6.189 6.368 6.724 1.00 98.38 119 ALA A N 1
ATOM 920 C CA . ALA A 1 119 ? 5.975 7.557 7.550 1.00 98.38 119 ALA A CA 1
ATOM 921 C C . ALA A 1 119 ? 4.511 8.041 7.508 1.00 98.38 119 ALA A C 1
ATOM 923 O O . ALA A 1 119 ? 3.938 8.371 8.543 1.00 98.38 119 ALA A O 1
ATOM 924 N N . ILE A 1 120 ? 3.863 8.002 6.339 1.00 98.69 120 ILE A N 1
ATOM 925 C CA . ILE A 1 120 ? 2.424 8.274 6.198 1.00 98.69 120 ILE A CA 1
ATOM 926 C C . ILE A 1 120 ? 1.614 7.321 7.080 1.00 98.69 120 ILE A C 1
ATOM 928 O O . ILE A 1 120 ? 0.811 7.778 7.892 1.00 98.69 120 ILE A O 1
ATOM 932 N N . ASN A 1 121 ? 1.843 6.007 6.960 1.00 98.44 121 ASN A N 1
ATOM 933 C CA . ASN A 1 121 ? 1.119 5.000 7.736 1.00 98.44 121 ASN A CA 1
ATOM 934 C C . ASN A 1 121 ? 1.325 5.146 9.251 1.00 98.44 121 ASN A C 1
ATOM 936 O O . ASN A 1 121 ? 0.387 4.898 10.011 1.00 98.44 121 ASN A O 1
ATOM 940 N N . GLU A 1 122 ? 2.514 5.559 9.693 1.00 98.12 122 GLU A N 1
ATOM 941 C CA . GLU A 1 122 ? 2.791 5.890 11.094 1.00 98.12 122 GLU A CA 1
ATOM 942 C C . GLU A 1 122 ? 1.933 7.075 11.561 1.00 98.12 122 GLU A C 1
ATOM 944 O O . GLU A 1 122 ? 1.229 6.956 12.565 1.00 98.12 122 GLU A O 1
ATOM 949 N N . LEU A 1 123 ? 1.912 8.177 10.800 1.00 98.25 123 LEU A N 1
ATOM 950 C CA . LEU A 1 123 ? 1.159 9.389 11.142 1.00 98.25 123 LEU A CA 1
ATOM 951 C C . LEU A 1 123 ? -0.358 9.156 11.196 1.00 98.25 123 LEU A C 1
ATOM 953 O O . LEU A 1 123 ? -1.003 9.571 12.159 1.00 98.25 123 LEU A O 1
ATOM 957 N N . VAL A 1 124 ? -0.938 8.455 10.215 1.00 97.56 124 VAL A N 1
ATOM 958 C CA . VAL A 1 124 ? -2.391 8.169 10.191 1.00 97.56 124 VAL A CA 1
ATOM 959 C C . VAL A 1 124 ? -2.821 7.155 11.256 1.00 97.56 124 VAL A C 1
ATOM 961 O O . VAL A 1 124 ? -4.011 7.007 11.524 1.00 97.56 124 VAL A O 1
ATOM 964 N N . SER A 1 125 ? -1.873 6.432 11.860 1.00 96.50 125 SER A N 1
ATOM 965 C CA . SER A 1 125 ? -2.153 5.452 12.918 1.00 96.50 125 SER A CA 1
ATOM 966 C C . SER A 1 125 ? -1.989 6.033 14.328 1.00 96.50 125 SER A C 1
ATOM 968 O O . SER A 1 125 ? -2.246 5.329 15.309 1.00 96.50 125 SER A O 1
ATOM 970 N N . LEU A 1 126 ? -1.580 7.303 14.451 1.00 96.94 126 LEU A N 1
ATOM 971 C CA . LEU A 1 126 ? -1.442 7.982 15.737 1.00 96.94 126 LEU A CA 1
ATOM 972 C C . LEU A 1 126 ? -2.788 8.082 16.458 1.00 96.94 126 LEU A C 1
ATOM 974 O O . LEU A 1 126 ? -3.809 8.483 15.897 1.00 96.94 126 LEU A O 1
ATOM 978 N N . LYS A 1 127 ? -2.790 7.790 17.759 1.00 96.12 127 LYS A N 1
ATOM 979 C CA . LYS A 1 127 ? -3.973 7.975 18.605 1.00 96.12 127 LYS A CA 1
ATOM 980 C C . LYS A 1 127 ? -4.124 9.443 18.980 1.00 96.12 127 LYS A C 1
ATOM 982 O O . LYS A 1 127 ? -3.150 10.183 19.100 1.00 96.12 127 LYS A O 1
ATOM 987 N N . SER A 1 128 ? -5.341 9.860 19.332 1.00 94.62 128 SER A N 1
ATOM 988 C CA . SER A 1 128 ? -5.634 11.261 19.681 1.00 94.62 128 SER A CA 1
ATOM 989 C C . SER A 1 128 ? -4.752 11.829 20.804 1.00 94.62 128 SER A C 1
ATOM 991 O O . SER A 1 128 ? -4.476 13.024 20.824 1.00 94.62 128 SER A O 1
ATOM 993 N N . LYS A 1 129 ? -4.293 10.995 21.751 1.00 96.00 129 LYS A N 1
ATOM 994 C CA . LYS A 1 129 ? -3.358 11.423 22.810 1.00 96.00 129 LYS A CA 1
ATOM 995 C C . LYS A 1 129 ? -1.957 11.732 22.268 1.00 96.00 129 LYS A C 1
ATOM 997 O O . LYS A 1 129 ? -1.318 12.655 22.759 1.00 96.00 129 LYS A O 1
ATOM 1002 N N . GLU A 1 130 ? -1.495 10.976 21.277 1.00 96.62 130 GLU A N 1
ATOM 1003 C CA . GLU A 1 130 ? -0.187 11.159 20.639 1.00 96.62 130 GLU A CA 1
ATOM 1004 C C . GLU A 1 130 ? -0.204 12.398 19.745 1.00 96.62 130 GLU A C 1
ATOM 1006 O O . GLU A 1 130 ? 0.678 13.244 19.870 1.00 96.62 130 GLU A O 1
ATOM 1011 N N . ILE A 1 131 ? -1.272 12.575 18.957 1.00 96.44 131 ILE A N 1
ATOM 1012 C CA . ILE A 1 131 ? -1.484 13.771 18.126 1.00 96.44 131 ILE A CA 1
ATOM 1013 C C . ILE A 1 131 ? -1.444 15.040 18.986 1.00 96.44 131 ILE A C 1
ATOM 1015 O O . ILE A 1 131 ? -0.731 15.983 18.659 1.00 96.44 131 ILE A O 1
ATOM 1019 N N . LYS A 1 132 ? -2.130 15.051 20.139 1.00 95.19 132 LYS A N 1
ATOM 1020 C CA . LYS A 1 132 ? -2.106 16.191 21.075 1.00 95.19 132 LYS A CA 1
ATOM 1021 C C . LYS A 1 132 ? -0.714 16.501 21.630 1.00 95.19 132 LYS A C 1
ATOM 1023 O O . LYS A 1 132 ? -0.431 17.658 21.914 1.00 95.19 132 LYS A O 1
ATOM 1028 N N . LYS A 1 133 ? 0.133 15.484 21.821 1.00 96.06 133 LYS A N 1
ATOM 1029 C CA . LYS A 1 133 ? 1.506 15.657 22.319 1.00 96.06 133 LYS A CA 1
ATOM 1030 C C . LYS A 1 133 ? 2.440 16.200 21.236 1.00 96.06 133 LYS A C 1
ATOM 1032 O O . LYS A 1 133 ? 3.323 16.988 21.551 1.00 96.06 133 LYS A O 1
ATOM 1037 N N . ILE A 1 134 ? 2.275 15.738 19.998 1.00 95.56 134 ILE A N 1
ATOM 1038 C CA . ILE A 1 134 ? 3.133 16.095 18.859 1.00 95.56 134 ILE A CA 1
ATOM 1039 C C . ILE A 1 134 ? 2.745 17.461 18.273 1.00 95.56 134 ILE A C 1
ATOM 1041 O O . ILE A 1 134 ? 3.617 18.233 17.884 1.00 95.56 134 ILE A O 1
ATOM 1045 N N . GLY A 1 135 ? 1.447 17.759 18.235 1.00 96.88 135 GLY A N 1
ATOM 1046 C CA . GLY A 1 135 ? 0.873 18.917 17.558 1.00 96.88 135 GLY A CA 1
ATOM 1047 C C . GLY A 1 135 ? 0.099 18.486 16.314 1.00 96.88 135 GLY A C 1
ATOM 1048 O O . GLY A 1 135 ? 0.669 17.942 15.370 1.00 96.88 135 GLY A O 1
ATOM 1049 N N . GLU A 1 136 ? -1.211 18.735 16.313 1.00 96.62 136 GLU A N 1
ATOM 1050 C CA . GLU A 1 136 ? -2.117 18.354 15.220 1.00 96.62 136 GLU A CA 1
ATOM 1051 C C . GLU A 1 136 ? -1.748 19.026 13.892 1.00 96.62 136 GLU A C 1
ATOM 1053 O O . GLU A 1 136 ? -1.779 18.381 12.843 1.00 96.62 136 GLU A O 1
ATOM 1058 N N . GLU A 1 137 ? -1.329 20.291 13.941 1.00 97.56 137 GLU A N 1
ATOM 1059 C CA . GLU A 1 137 ? -0.882 21.032 12.759 1.00 97.56 137 GLU A CA 1
ATOM 1060 C C . GLU A 1 137 ? 0.387 20.421 12.153 1.00 97.56 137 GLU A C 1
ATOM 1062 O O . GLU A 1 137 ? 0.438 20.217 10.944 1.00 97.56 137 GLU A O 1
ATOM 1067 N N . SER A 1 138 ? 1.368 20.037 12.977 1.00 97.94 138 SER A N 1
ATOM 1068 C CA . SER A 1 138 ? 2.608 19.390 12.523 1.00 97.94 138 SER A CA 1
ATOM 1069 C C . SER A 1 138 ? 2.348 18.023 11.888 1.00 97.94 138 SER A C 1
ATOM 1071 O O . SER A 1 138 ? 2.932 17.694 10.854 1.00 97.94 138 SER A O 1
ATOM 1073 N N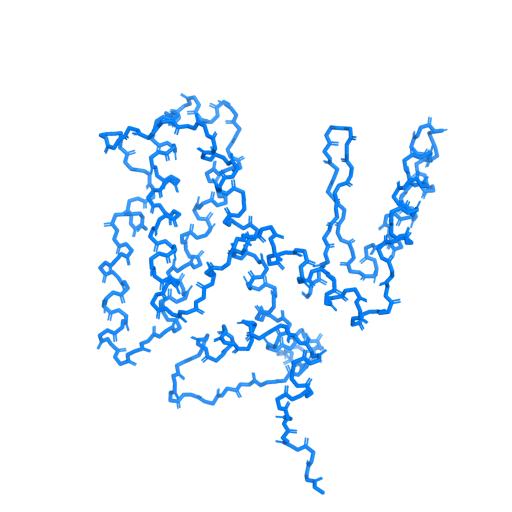 . VAL A 1 139 ? 1.449 17.224 12.478 1.00 98.12 139 VAL A N 1
ATOM 1074 C CA . VAL A 1 139 ? 1.025 15.930 11.913 1.00 98.12 139 VAL A CA 1
ATOM 1075 C C . VAL A 1 139 ? 0.350 16.142 10.559 1.00 98.12 139 VAL A C 1
ATOM 1077 O O . VAL A 1 139 ? 0.737 15.508 9.581 1.00 98.12 139 VAL A O 1
ATOM 1080 N N . THR A 1 140 ? -0.610 17.067 10.490 1.00 98.25 140 THR A N 1
ATOM 1081 C CA . THR A 1 140 ? -1.362 17.372 9.263 1.00 98.25 140 THR A CA 1
ATOM 1082 C C . THR A 1 140 ? -0.443 17.908 8.165 1.00 98.25 140 THR A C 1
ATOM 1084 O O . THR A 1 140 ? -0.508 17.443 7.028 1.00 98.25 140 THR A O 1
ATOM 1087 N N . HIS A 1 141 ? 0.457 18.837 8.498 1.00 98.25 141 HIS A N 1
ATOM 1088 C CA . HIS A 1 141 ? 1.419 19.398 7.555 1.00 98.25 141 HIS A CA 1
ATOM 1089 C C . HIS A 1 141 ? 2.376 18.330 7.021 1.00 98.25 141 HIS A C 1
ATOM 1091 O O . HIS A 1 141 ? 2.542 18.203 5.809 1.00 98.25 141 HIS A O 1
ATOM 1097 N N . THR A 1 142 ? 2.943 17.501 7.900 1.00 98.38 142 THR A N 1
ATOM 1098 C CA . THR A 1 142 ? 3.862 16.436 7.472 1.00 98.38 142 THR A CA 1
ATOM 1099 C C . THR A 1 142 ? 3.158 15.403 6.599 1.00 98.38 142 THR A C 1
ATOM 1101 O O . THR A 1 142 ? 3.699 14.996 5.572 1.00 98.38 142 THR A O 1
ATOM 1104 N N . LEU A 1 143 ? 1.942 14.997 6.977 1.00 98.50 143 LEU A N 1
ATOM 1105 C CA . LEU A 1 143 ? 1.138 14.057 6.201 1.00 98.50 143 LEU A CA 1
ATOM 1106 C C . LEU A 1 143 ? 0.841 14.608 4.801 1.00 98.50 143 LEU A C 1
ATOM 1108 O O . LEU A 1 143 ? 0.994 13.885 3.816 1.00 98.50 143 LEU A O 1
ATOM 1112 N N . HIS A 1 144 ? 0.479 15.890 4.705 1.00 98.38 144 HIS A N 1
ATOM 1113 C CA . HIS A 1 144 ? 0.261 16.565 3.429 1.00 98.38 144 HIS A CA 1
ATOM 1114 C C . HIS A 1 144 ? 1.528 16.579 2.562 1.00 98.38 144 HIS A C 1
ATOM 1116 O O . HIS A 1 144 ? 1.467 16.190 1.397 1.00 98.38 144 HIS A O 1
ATOM 1122 N N . VAL A 1 145 ? 2.679 16.969 3.122 1.00 98.25 145 VAL A N 1
ATOM 1123 C CA . VAL A 1 145 ? 3.951 17.034 2.381 1.00 98.25 145 VAL A CA 1
ATOM 1124 C C . VAL A 1 145 ? 4.372 15.659 1.868 1.00 98.25 145 VAL A C 1
ATOM 1126 O O . VAL A 1 145 ? 4.628 15.515 0.674 1.00 98.25 145 VAL A O 1
ATOM 1129 N N . LEU A 1 146 ? 4.375 14.636 2.728 1.00 98.44 146 LEU A N 1
ATOM 1130 C CA . LEU A 1 146 ? 4.750 13.275 2.332 1.00 98.44 146 LEU A CA 1
ATOM 1131 C C . LEU A 1 146 ? 3.828 12.717 1.243 1.00 98.44 146 LEU A C 1
ATOM 1133 O O . LEU A 1 146 ? 4.303 12.090 0.298 1.00 98.44 146 LEU A O 1
ATOM 1137 N N . THR A 1 147 ? 2.518 12.948 1.359 1.00 98.25 147 THR A N 1
ATOM 1138 C CA . THR A 1 147 ? 1.531 12.456 0.384 1.00 98.25 147 THR A CA 1
ATOM 1139 C C . THR A 1 147 ? 1.708 13.143 -0.968 1.00 98.25 147 THR A C 1
ATOM 1141 O O . THR A 1 147 ? 1.740 12.471 -1.998 1.00 98.25 147 THR A O 1
ATOM 1144 N N . SER A 1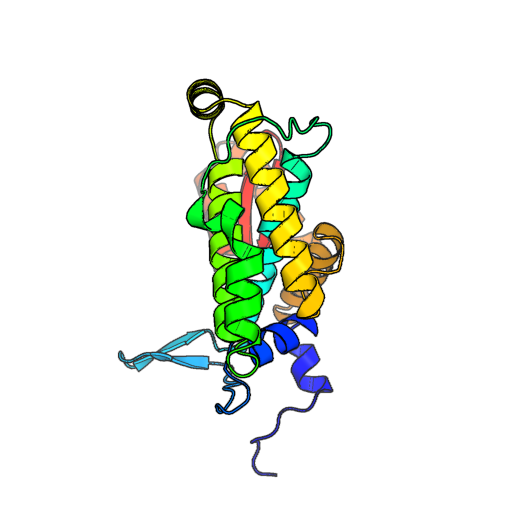 148 ? 1.883 14.467 -0.973 1.00 97.44 148 SER A N 1
ATOM 1145 C CA . SER A 1 148 ? 2.115 15.246 -2.194 1.00 97.44 148 SER A CA 1
ATOM 1146 C C . SER A 1 148 ? 3.417 14.844 -2.889 1.00 97.44 148 SER A C 1
ATOM 1148 O O . SER A 1 148 ? 3.408 14.583 -4.090 1.00 97.44 148 SER A O 1
ATOM 1150 N N . GLN A 1 149 ? 4.515 14.704 -2.141 1.00 97.06 149 GLN A N 1
ATOM 1151 C CA . GLN A 1 149 ? 5.808 14.284 -2.691 1.00 97.06 149 GLN A CA 1
ATOM 1152 C C . GLN A 1 149 ? 5.777 12.848 -3.224 1.00 97.06 149 GLN A C 1
ATOM 1154 O O . GLN A 1 149 ? 6.324 12.580 -4.292 1.00 97.06 149 GLN A O 1
ATOM 1159 N N . LEU A 1 150 ? 5.107 11.924 -2.523 1.00 98.00 150 LEU A N 1
ATOM 1160 C CA . LEU A 1 150 ? 4.935 10.555 -3.009 1.00 98.00 150 LEU A CA 1
ATOM 1161 C C . LEU A 1 150 ? 4.175 10.537 -4.339 1.00 98.00 150 LEU A C 1
ATOM 1163 O O . LEU A 1 150 ? 4.588 9.824 -5.251 1.00 98.00 150 LEU A O 1
ATOM 1167 N N . ARG A 1 151 ? 3.107 11.335 -4.472 1.00 97.88 151 ARG A N 1
ATOM 1168 C CA . ARG A 1 151 ? 2.352 11.463 -5.729 1.00 97.88 151 ARG A CA 1
ATOM 1169 C C . ARG A 1 151 ? 3.175 12.107 -6.842 1.00 97.88 151 ARG A C 1
ATOM 1171 O O . ARG A 1 151 ? 3.080 11.657 -7.976 1.00 97.88 151 ARG A O 1
ATOM 1178 N N . GLU A 1 152 ? 3.987 13.118 -6.541 1.00 96.81 152 GLU A N 1
ATOM 1179 C CA . GLU A 1 152 ? 4.864 13.766 -7.526 1.00 96.81 152 GLU A CA 1
ATOM 1180 C C . GLU A 1 152 ? 5.906 12.782 -8.077 1.00 96.81 152 GLU A C 1
ATOM 1182 O O . GLU A 1 152 ? 5.998 12.584 -9.290 1.00 96.81 152 GLU A O 1
ATOM 1187 N N . VAL A 1 153 ? 6.629 12.097 -7.186 1.00 95.81 153 VAL A N 1
ATOM 1188 C CA . VAL A 1 153 ? 7.646 11.104 -7.559 1.00 95.81 153 VAL A CA 1
ATOM 1189 C C . VAL A 1 153 ? 7.020 9.927 -8.308 1.00 95.81 153 VAL A C 1
ATOM 1191 O O . VAL A 1 153 ? 7.496 9.547 -9.377 1.00 95.81 153 VAL A O 1
ATOM 1194 N N . ALA A 1 154 ? 5.924 9.365 -7.793 1.00 96.06 154 ALA A N 1
ATOM 1195 C CA . ALA A 1 154 ? 5.207 8.290 -8.476 1.00 96.06 154 ALA A CA 1
ATOM 1196 C C . ALA A 1 154 ? 4.639 8.743 -9.834 1.00 96.06 154 ALA A C 1
ATOM 1198 O O . ALA A 1 154 ? 4.659 7.973 -10.795 1.00 96.06 154 ALA A O 1
ATOM 1199 N N . GLY A 1 155 ? 4.246 10.018 -9.929 1.00 97.06 155 GLY A N 1
ATOM 1200 C CA . GLY A 1 155 ? 3.893 10.746 -11.145 1.00 97.06 155 GLY A CA 1
ATOM 1201 C C . GLY A 1 155 ? 4.909 10.564 -12.263 1.00 97.06 155 GLY A C 1
ATOM 1202 O O . GLY A 1 155 ? 4.566 10.111 -13.356 1.00 97.06 155 GLY A O 1
ATOM 1203 N N . VAL A 1 156 ? 6.175 10.858 -11.962 1.00 96.88 156 VAL A N 1
ATOM 1204 C CA . VAL A 1 156 ? 7.290 10.713 -12.910 1.00 96.88 156 VAL A CA 1
ATOM 1205 C C . VAL A 1 156 ? 7.488 9.252 -13.330 1.00 96.88 156 VAL A C 1
ATOM 1207 O O . VAL A 1 156 ? 7.765 8.976 -14.496 1.00 96.88 156 VAL A O 1
ATOM 1210 N N . LEU A 1 157 ? 7.292 8.308 -12.406 1.00 96.12 157 LEU A N 1
ATOM 1211 C CA . LEU A 1 157 ? 7.424 6.865 -12.653 1.00 96.12 157 LEU A CA 1
ATOM 1212 C C . LEU A 1 157 ? 6.193 6.237 -13.343 1.00 96.12 157 LEU A C 1
ATOM 1214 O O . LEU A 1 157 ? 6.194 5.046 -13.670 1.00 96.12 157 LEU A O 1
ATOM 1218 N N . GLY A 1 158 ? 5.119 7.004 -13.560 1.00 97.50 158 GLY A N 1
ATOM 1219 C CA . GLY A 1 158 ? 3.870 6.506 -14.140 1.00 97.50 158 GLY A CA 1
ATOM 1220 C C . GLY A 1 158 ? 3.123 5.509 -13.242 1.00 97.50 158 GLY A C 1
ATOM 1221 O O . GLY A 1 158 ? 2.514 4.558 -13.751 1.00 97.50 158 GLY A O 1
ATOM 1222 N N . LEU A 1 159 ? 3.215 5.696 -11.923 1.00 97.94 159 LEU A N 1
ATOM 1223 C CA . LEU A 1 159 ? 2.641 4.845 -10.877 1.00 97.94 159 LEU A CA 1
ATOM 1224 C C . LEU A 1 159 ? 1.703 5.655 -9.971 1.00 97.94 159 LEU A C 1
ATOM 1226 O O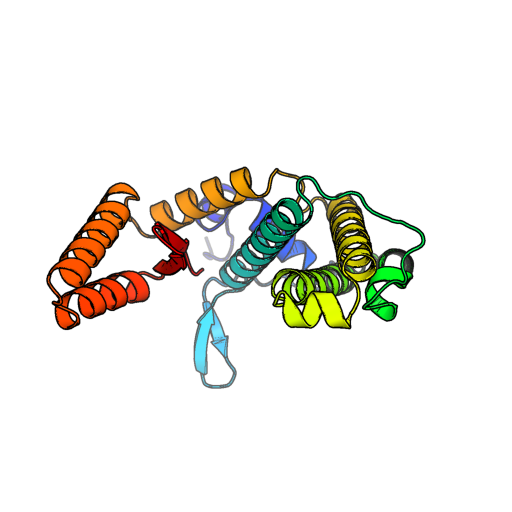 . LEU A 1 159 ? 1.887 6.852 -9.783 1.00 97.94 159 LEU A O 1
ATOM 1230 N N . PHE A 1 160 ? 0.719 4.983 -9.383 1.00 97.25 160 PHE A N 1
ATOM 1231 C CA . PHE A 1 160 ? -0.199 5.496 -8.363 1.00 97.25 160 PHE A CA 1
ATOM 1232 C C . PHE A 1 160 ? -1.004 6.734 -8.800 1.00 97.25 160 PHE A C 1
ATOM 1234 O O . PHE A 1 160 ? -1.249 7.647 -8.011 1.00 97.25 160 PHE A O 1
ATOM 1241 N N . LEU A 1 161 ? -1.389 6.776 -10.082 1.00 95.31 161 LEU A N 1
ATOM 1242 C CA . LEU A 1 161 ? -2.019 7.945 -10.714 1.00 95.31 161 LEU A CA 1
ATOM 1243 C C . LEU A 1 161 ? -3.548 7.949 -10.639 1.00 95.31 161 LEU A C 1
ATOM 1245 O O . LEU A 1 161 ? -4.165 8.997 -10.825 1.00 95.31 161 LEU A O 1
ATOM 1249 N N . GLU A 1 162 ? -4.171 6.789 -10.436 1.00 95.75 162 GLU A N 1
ATOM 1250 C CA . GLU A 1 162 ? -5.627 6.691 -10.328 1.00 95.75 162 GLU A CA 1
ATOM 1251 C C . GLU A 1 162 ? -6.110 6.955 -8.891 1.00 95.75 162 GLU A C 1
ATOM 1253 O O . GLU A 1 162 ? -5.335 6.836 -7.936 1.00 95.75 162 GLU A O 1
ATOM 1258 N N . PRO A 1 163 ? -7.391 7.333 -8.708 1.00 97.25 163 PRO A N 1
ATOM 1259 C CA . PRO A 1 163 ? -7.990 7.419 -7.382 1.00 97.25 163 PRO A CA 1
ATOM 1260 C C . PRO A 1 163 ? -7.831 6.087 -6.627 1.00 97.25 163 PRO A C 1
ATOM 1262 O O . PRO A 1 163 ? -8.198 5.047 -7.190 1.00 97.25 163 PRO A O 1
ATOM 1265 N N . PRO A 1 164 ? -7.315 6.082 -5.382 1.00 97.56 164 PRO A N 1
ATOM 1266 C CA . PRO A 1 164 ? -6.993 4.840 -4.684 1.00 97.56 164 PRO A CA 1
ATOM 1267 C C . PRO A 1 164 ? -8.150 3.852 -4.559 1.00 97.56 164 PRO A C 1
ATOM 1269 O O . PRO A 1 164 ? -7.975 2.651 -4.736 1.00 97.56 164 PRO A O 1
ATOM 1272 N N . GLU A 1 165 ? -9.349 4.355 -4.328 1.00 95.31 165 GLU A N 1
ATOM 1273 C CA . GLU A 1 165 ? -10.574 3.592 -4.133 1.00 95.31 165 GLU A CA 1
ATOM 1274 C C . GLU A 1 165 ? -10.953 2.856 -5.419 1.00 95.31 165 GLU A C 1
ATOM 1276 O O . GLU A 1 165 ? -11.291 1.673 -5.376 1.00 95.31 165 GLU A O 1
ATOM 1281 N N . ALA A 1 166 ? -10.807 3.521 -6.570 1.00 96.56 166 ALA A N 1
ATOM 1282 C CA . ALA A 1 166 ? -11.061 2.925 -7.878 1.00 96.56 166 ALA A CA 1
ATOM 1283 C C . ALA A 1 166 ? -10.041 1.821 -8.206 1.00 96.56 166 ALA A C 1
ATOM 1285 O O . ALA A 1 166 ? -10.418 0.766 -8.729 1.00 96.56 166 ALA A O 1
ATOM 1286 N N . PHE A 1 167 ? -8.763 2.027 -7.858 1.00 97.69 167 PHE A N 1
ATOM 1287 C CA . PHE A 1 167 ? -7.745 0.985 -7.998 1.00 97.69 167 PHE A CA 1
ATOM 1288 C C . PHE A 1 167 ? -8.050 -0.212 -7.113 1.00 97.69 167 PHE A C 1
ATOM 1290 O O . PHE A 1 167 ? -8.074 -1.344 -7.594 1.00 97.69 167 PHE A O 1
ATOM 1297 N N . LEU A 1 168 ? -8.280 0.024 -5.821 1.00 96.56 168 LEU A N 1
ATOM 1298 C CA . LEU A 1 168 ? -8.468 -1.031 -4.829 1.00 96.56 168 LEU A CA 1
ATOM 1299 C C . LEU A 1 168 ? -9.721 -1.862 -5.120 1.00 96.56 168 LEU A C 1
ATOM 1301 O O . LEU A 1 168 ? -9.693 -3.078 -4.930 1.00 96.56 168 LEU A O 1
ATOM 1305 N N . GLU A 1 169 ? -10.788 -1.254 -5.643 1.00 95.12 169 GLU A N 1
ATOM 1306 C CA . GLU A 1 169 ? -11.969 -1.977 -6.122 1.00 95.12 169 GLU A CA 1
ATOM 1307 C C . GLU A 1 169 ? -11.623 -2.912 -7.291 1.00 95.12 169 GLU A C 1
ATOM 1309 O O . GLU A 1 169 ? -11.910 -4.113 -7.245 1.00 95.12 169 GLU A O 1
ATOM 1314 N N . ARG A 1 170 ? -10.939 -2.396 -8.321 1.00 95.75 170 ARG A N 1
ATOM 1315 C CA . ARG A 1 170 ? -10.504 -3.196 -9.478 1.00 95.75 170 ARG A CA 1
ATOM 1316 C C . ARG A 1 170 ? -9.524 -4.296 -9.092 1.00 95.75 170 ARG A C 1
ATOM 1318 O O . ARG A 1 170 ? -9.615 -5.406 -9.616 1.00 95.75 170 ARG A O 1
ATOM 1325 N N . PHE A 1 171 ? -8.593 -3.992 -8.195 1.00 96.06 171 PHE A N 1
ATOM 1326 C CA . PHE A 1 171 ? -7.608 -4.929 -7.672 1.00 96.06 171 PHE A CA 1
ATOM 1327 C C . PHE A 1 171 ? -8.303 -6.078 -6.950 1.00 96.06 171 PHE A C 1
ATOM 1329 O O . PHE A 1 171 ? -8.088 -7.239 -7.289 1.00 96.06 171 PHE A O 1
ATOM 1336 N N . ARG A 1 172 ? -9.235 -5.765 -6.044 1.00 95.44 172 ARG A N 1
ATOM 1337 C CA . ARG A 1 172 ? -10.044 -6.763 -5.340 1.00 95.44 172 ARG A CA 1
ATOM 1338 C C . ARG A 1 172 ? -10.837 -7.634 -6.311 1.00 95.44 172 ARG A C 1
ATOM 1340 O O . ARG A 1 172 ? -10.781 -8.856 -6.209 1.00 95.44 172 ARG A O 1
ATOM 1347 N N . ALA A 1 173 ? -11.524 -7.035 -7.284 1.00 94.75 173 ALA A N 1
ATOM 1348 C CA . ALA A 1 173 ? -12.280 -7.777 -8.294 1.00 94.75 173 ALA A CA 1
ATOM 1349 C C . ALA A 1 173 ? -11.384 -8.716 -9.126 1.00 94.75 173 ALA A C 1
ATOM 1351 O O . ALA A 1 173 ? -11.762 -9.856 -9.407 1.00 94.75 173 ALA A O 1
ATOM 1352 N N . HIS A 1 174 ? -10.181 -8.265 -9.490 1.00 95.00 174 HIS A N 1
ATOM 1353 C CA . HIS A 1 174 ? -9.197 -9.080 -10.199 1.00 95.00 174 HIS A CA 1
ATOM 1354 C C . HIS A 1 174 ? -8.727 -10.273 -9.352 1.00 95.00 174 HIS A C 1
ATOM 1356 O O . HIS A 1 174 ? -8.751 -11.415 -9.817 1.00 95.00 174 HIS A O 1
ATOM 1362 N N . GLU A 1 175 ? -8.368 -10.027 -8.092 1.00 94.12 175 GLU A N 1
ATOM 1363 C CA . GLU A 1 175 ? -7.877 -11.053 -7.171 1.00 94.12 175 GLU A CA 1
ATOM 1364 C C . GLU A 1 175 ? -8.953 -12.085 -6.794 1.00 94.12 175 GLU A C 1
ATOM 1366 O O . GLU A 1 175 ? -8.648 -13.275 -6.656 1.00 94.12 175 GLU A O 1
ATOM 1371 N N . LEU A 1 176 ? -10.218 -11.666 -6.689 1.00 94.00 176 LEU A N 1
ATOM 1372 C CA . LEU A 1 176 ? -11.354 -12.574 -6.522 1.00 94.00 176 LEU A CA 1
ATOM 1373 C C . LEU A 1 176 ? -11.549 -13.472 -7.743 1.00 94.00 176 LEU A C 1
ATOM 1375 O O . LEU A 1 176 ? -11.633 -14.693 -7.602 1.00 94.00 176 LEU A O 1
ATOM 1379 N N . LYS A 1 177 ? -11.543 -12.888 -8.948 1.00 93.19 177 LYS A N 1
ATOM 1380 C CA . LYS A 1 177 ? -11.674 -13.640 -10.201 1.00 93.19 177 LYS A CA 1
ATOM 1381 C C . LYS A 1 177 ? -10.563 -14.682 -10.351 1.00 93.19 177 LYS A C 1
ATOM 1383 O O . LYS A 1 177 ? -10.844 -15.814 -10.734 1.00 93.19 177 LYS A O 1
ATOM 1388 N N . LYS A 1 178 ? -9.320 -14.330 -9.999 1.00 89.00 178 LYS A N 1
ATOM 1389 C CA . LYS A 1 178 ? -8.159 -15.244 -9.985 1.00 89.00 178 LYS A CA 1
ATOM 1390 C C . LYS A 1 178 ? -8.362 -16.436 -9.038 1.00 89.00 178 LYS A C 1
ATOM 1392 O O . LYS A 1 178 ? -7.885 -17.528 -9.333 1.00 89.00 178 LYS A O 1
ATOM 1397 N N . ARG A 1 179 ? -9.085 -16.239 -7.930 1.00 89.19 179 ARG A N 1
ATOM 1398 C CA . ARG A 1 179 ? -9.397 -17.272 -6.923 1.00 89.19 179 ARG A CA 1
ATOM 1399 C C . ARG A 1 179 ? -10.727 -17.999 -7.169 1.00 89.19 179 ARG A C 1
ATOM 1401 O O . ARG A 1 179 ? -11.029 -18.936 -6.439 1.00 89.19 179 ARG A O 1
ATOM 1408 N N . GLY A 1 180 ? -11.515 -17.590 -8.167 1.00 93.62 180 GLY A N 1
ATOM 1409 C CA . GLY A 1 180 ? -12.861 -18.128 -8.397 1.00 93.62 180 GLY A CA 1
ATOM 1410 C C . GLY A 1 180 ? -13.835 -17.818 -7.255 1.00 93.62 180 GLY A C 1
ATOM 1411 O O . GLY A 1 180 ? -14.725 -18.617 -6.974 1.00 93.62 180 GLY A O 1
ATOM 1412 N N . LEU A 1 181 ? -13.628 -16.693 -6.565 1.00 94.31 181 LEU A N 1
ATOM 1413 C CA . LEU A 1 181 ? -14.452 -16.250 -5.445 1.00 94.31 181 LEU A CA 1
ATOM 1414 C C . LEU A 1 181 ? -15.425 -15.161 -5.895 1.00 94.31 181 LEU A C 1
ATOM 1416 O O . LEU A 1 181 ? -15.075 -14.288 -6.685 1.00 94.31 181 LEU A O 1
ATOM 1420 N N . GLU A 1 182 ? -16.628 -15.184 -5.332 1.00 94.69 182 GLU A N 1
ATOM 1421 C CA . GLU A 1 182 ? -17.668 -14.187 -5.582 1.00 94.69 182 GLU A CA 1
ATOM 1422 C C . GLU A 1 182 ? -17.805 -13.260 -4.374 1.00 94.69 182 GLU A C 1
ATOM 1424 O O . GLU A 1 182 ? -17.932 -13.726 -3.239 1.00 94.69 182 GLU A O 1
ATOM 1429 N N . ALA A 1 183 ? -17.844 -11.945 -4.607 1.00 93.50 183 ALA A N 1
ATOM 1430 C CA . ALA A 1 183 ? -17.987 -10.964 -3.529 1.00 93.50 183 ALA A CA 1
ATOM 1431 C C . ALA A 1 183 ? -19.259 -11.211 -2.698 1.00 93.50 183 ALA A C 1
ATOM 1433 O O . ALA A 1 183 ? -19.215 -11.169 -1.474 1.00 93.50 183 ALA A O 1
ATOM 1434 N N . ALA A 1 184 ? -20.371 -11.573 -3.347 1.00 94.56 184 ALA A N 1
ATOM 1435 C CA . ALA A 1 184 ? -21.635 -11.870 -2.670 1.00 94.56 184 ALA A CA 1
ATOM 1436 C C . ALA A 1 184 ? -21.530 -13.036 -1.668 1.00 94.56 184 ALA A C 1
ATOM 1438 O O . ALA A 1 184 ? -22.150 -12.994 -0.607 1.00 94.56 184 ALA A O 1
ATOM 1439 N N . TRP A 1 185 ? -20.724 -14.058 -1.973 1.00 96.00 185 TRP A N 1
ATOM 1440 C CA . TRP A 1 185 ? -20.483 -15.174 -1.056 1.00 96.00 185 TRP A CA 1
ATOM 1441 C C . TRP A 1 185 ? -19.682 -14.727 0.174 1.00 96.00 185 TRP A C 1
ATOM 1443 O O . TRP A 1 185 ? -19.983 -15.138 1.295 1.00 96.00 185 TRP A O 1
ATOM 1453 N N . ILE A 1 186 ? -18.705 -13.838 -0.015 1.00 95.56 186 ILE A N 1
ATOM 1454 C CA . ILE A 1 186 ? -17.912 -13.266 1.082 1.00 95.56 186 ILE A CA 1
ATOM 1455 C C . ILE A 1 186 ? -18.807 -12.428 1.999 1.00 95.56 186 ILE A C 1
ATOM 1457 O O . ILE A 1 186 ? -18.778 -12.613 3.215 1.00 95.56 186 ILE A O 1
ATOM 1461 N N . GLU A 1 187 ? -19.652 -11.567 1.428 1.00 94.94 187 GLU A N 1
ATOM 1462 C CA . GLU A 1 187 ? -20.612 -10.763 2.195 1.00 94.94 187 GLU A CA 1
ATOM 1463 C C . GLU A 1 187 ? -21.588 -11.643 2.988 1.00 94.94 187 GLU A C 1
ATOM 1465 O O . GLU A 1 187 ? -21.855 -11.381 4.163 1.00 94.94 187 GLU A O 1
ATOM 1470 N N . GLN A 1 188 ? -22.061 -12.746 2.395 1.00 96.81 188 GLN A N 1
ATOM 1471 C CA . GLN A 1 188 ? -22.880 -13.725 3.108 1.00 96.81 188 GLN A CA 1
ATOM 1472 C C . GLN A 1 188 ? -22.129 -14.321 4.309 1.00 96.81 188 GLN A C 1
ATOM 1474 O O . GLN A 1 188 ? -22.678 -14.380 5.409 1.00 96.81 188 GLN A O 1
ATOM 1479 N N . LYS A 1 189 ? -20.865 -14.726 4.140 1.00 97.19 189 LYS A N 1
ATOM 1480 C CA . LYS A 1 189 ? -20.043 -15.257 5.240 1.00 97.19 189 LYS A CA 1
ATOM 1481 C C . LYS A 1 189 ? -19.809 -14.222 6.338 1.00 97.19 189 LYS A C 1
ATOM 1483 O O . LYS A 1 189 ? -19.868 -14.556 7.522 1.00 97.19 189 LYS A O 1
ATOM 1488 N N . ILE A 1 190 ? -19.589 -12.962 5.975 1.00 95.81 190 ILE A N 1
ATOM 1489 C CA . ILE A 1 190 ? -19.459 -11.863 6.937 1.00 95.81 190 ILE A CA 1
ATOM 1490 C C . ILE A 1 190 ? -20.768 -11.670 7.716 1.00 95.81 190 ILE A C 1
ATOM 1492 O O . ILE A 1 190 ? -20.726 -11.527 8.941 1.00 95.81 190 ILE A O 1
ATOM 1496 N N . ALA A 1 191 ? -21.923 -11.744 7.049 1.00 95.81 191 ALA A N 1
ATOM 1497 C CA . ALA A 1 191 ? -23.231 -11.674 7.698 1.00 95.81 191 ALA A CA 1
ATOM 1498 C C . ALA A 1 191 ? -23.476 -12.862 8.648 1.00 95.81 191 ALA A C 1
ATOM 1500 O O . ALA A 1 191 ? -23.876 -12.651 9.793 1.00 95.81 191 ALA A O 1
ATOM 1501 N N . GLU A 1 192 ? -23.162 -14.093 8.228 1.00 96.75 192 GLU A N 1
ATOM 1502 C CA . GLU A 1 192 ? -23.228 -15.293 9.080 1.00 96.75 192 GLU A CA 1
ATOM 1503 C C . GLU A 1 192 ? -22.336 -15.154 10.322 1.00 96.75 192 GLU A C 1
ATOM 1505 O O . GLU A 1 192 ? -22.747 -15.478 11.438 1.00 96.75 192 GLU A O 1
ATOM 1510 N N . ARG A 1 193 ? -21.123 -14.613 10.156 1.00 95.94 193 ARG A N 1
ATOM 1511 C CA . ARG A 1 193 ? -20.216 -14.314 11.271 1.00 95.94 193 ARG A CA 1
ATOM 1512 C C . ARG A 1 193 ? -20.806 -13.262 12.211 1.00 95.94 193 ARG A C 1
ATOM 1514 O O . ARG A 1 193 ? -20.659 -13.384 13.428 1.00 95.94 193 ARG A O 1
ATOM 1521 N N . GLY A 1 194 ? -21.447 -12.229 11.667 1.00 94.44 194 GLY A N 1
ATOM 1522 C CA . GLY A 1 194 ? -22.146 -11.202 12.438 1.00 94.44 194 GLY A CA 1
ATOM 1523 C C . GLY A 1 194 ? -23.289 -11.780 13.276 1.00 94.44 194 GLY A C 1
ATOM 1524 O O . GLY A 1 194 ? -23.368 -11.498 14.473 1.00 94.44 194 GLY A O 1
ATOM 1525 N N . ALA A 1 195 ? -24.112 -12.647 12.680 1.00 95.56 195 ALA A N 1
ATOM 1526 C CA . ALA A 1 195 ? -25.194 -13.351 13.367 1.00 95.56 195 ALA A CA 1
ATOM 1527 C C . ALA A 1 195 ? -24.664 -14.256 14.492 1.00 95.56 195 ALA A C 1
ATOM 1529 O O . ALA A 1 195 ? -25.119 -14.151 15.629 1.00 95.56 195 ALA A O 1
ATOM 1530 N N . ALA A 1 196 ? -23.617 -15.042 14.222 1.00 96.00 196 ALA A N 1
ATOM 1531 C CA . ALA A 1 196 ? -22.983 -15.894 15.229 1.00 96.00 196 ALA A CA 1
ATOM 1532 C C . ALA A 1 196 ? -22.455 -15.086 16.432 1.00 96.00 196 ALA A C 1
ATOM 1534 O O . ALA A 1 196 ? -22.657 -15.467 17.585 1.00 96.00 196 ALA A O 1
ATOM 1535 N N . LYS A 1 197 ? -21.839 -13.916 16.193 1.00 93.75 197 LYS A N 1
ATOM 1536 C CA . LYS A 1 197 ? -21.427 -13.001 17.275 1.00 93.75 197 LYS A CA 1
ATOM 1537 C C . LYS A 1 197 ? -22.623 -12.491 18.089 1.00 93.75 197 LYS A C 1
ATOM 1539 O O . LYS A 1 197 ? -22.515 -12.409 19.312 1.00 93.75 197 LYS A O 1
ATOM 1544 N N . ALA A 1 198 ? -23.736 -12.150 17.436 1.00 94.12 198 ALA A N 1
ATOM 1545 C CA . ALA A 1 198 ? -24.951 -11.676 18.104 1.00 94.12 198 ALA A CA 1
ATOM 1546 C C . ALA A 1 198 ? -25.593 -12.766 18.984 1.00 94.12 198 ALA A C 1
ATOM 1548 O O . ALA A 1 198 ? -26.060 -12.476 20.085 1.00 94.12 198 ALA A O 1
ATOM 1549 N N . GLU A 1 199 ? -25.531 -14.022 18.545 1.00 96.56 199 GLU A N 1
ATOM 1550 C CA . GLU A 1 199 ? -25.997 -15.204 19.284 1.00 96.56 199 GLU A CA 1
ATOM 1551 C C . GLU A 1 199 ? -24.990 -15.709 20.333 1.00 96.56 199 GLU A C 1
ATOM 1553 O O . GLU A 1 199 ? -25.281 -16.641 21.081 1.00 96.56 199 GLU A O 1
ATOM 1558 N N . ARG A 1 200 ? -23.821 -15.061 20.444 1.00 96.44 200 ARG A N 1
ATOM 1559 C CA . ARG A 1 200 ? -22.701 -15.443 21.328 1.00 96.44 200 ARG A CA 1
ATOM 1560 C C . ARG A 1 200 ? -22.087 -16.808 20.980 1.00 96.44 200 ARG A C 1
ATOM 1562 O O . ARG A 1 200 ? -21.381 -17.389 21.805 1.00 96.44 200 ARG A O 1
ATOM 1569 N N . ASP A 1 201 ? -22.279 -17.282 19.749 1.00 97.19 201 ASP A N 1
ATOM 1570 C CA . ASP A 1 201 ? -21.566 -18.426 19.177 1.00 97.19 201 ASP A CA 1
ATOM 1571 C C . ASP A 1 201 ? -20.204 -17.980 18.619 1.00 97.19 201 ASP A C 1
ATOM 1573 O O . ASP A 1 201 ? -19.980 -17.787 17.418 1.00 97.19 201 ASP A O 1
ATOM 1577 N N . PHE A 1 202 ? -19.258 -17.778 19.536 1.00 95.62 202 PHE A N 1
ATOM 1578 C CA . PHE A 1 202 ? -17.904 -17.356 19.183 1.00 95.62 202 PHE A CA 1
ATOM 1579 C C . PHE A 1 202 ? -17.123 -18.432 18.421 1.00 95.62 202 PHE A C 1
ATOM 1581 O O . PHE A 1 202 ? -16.246 -18.090 17.629 1.00 95.62 202 PHE A O 1
ATOM 1588 N N . ALA A 1 203 ? -17.454 -19.712 18.622 1.00 97.75 203 ALA A N 1
ATOM 1589 C CA . ALA A 1 203 ? -16.807 -20.816 17.923 1.00 97.75 203 ALA A CA 1
ATOM 1590 C C . ALA A 1 203 ? -17.158 -20.793 16.430 1.00 97.75 203 ALA A C 1
ATOM 1592 O O . ALA A 1 203 ? -16.267 -20.868 15.582 1.00 97.75 203 ALA A O 1
ATOM 1593 N N . ARG A 1 204 ? -18.440 -20.601 16.092 1.00 96.69 204 ARG A N 1
ATOM 1594 C CA . ARG A 1 204 ? -18.878 -20.444 14.701 1.00 96.69 204 ARG A CA 1
ATOM 1595 C C . ARG A 1 204 ? -18.300 -19.187 14.059 1.00 96.69 204 ARG A C 1
ATOM 1597 O O . ARG A 1 204 ? -17.844 -19.248 12.918 1.00 96.69 204 ARG A O 1
ATOM 1604 N N . ALA A 1 205 ? -18.284 -18.067 14.781 1.00 95.75 205 ALA A N 1
ATOM 1605 C CA . ALA A 1 205 ? -17.717 -16.819 14.275 1.00 95.75 205 ALA A CA 1
ATOM 1606 C C . ALA A 1 205 ? -16.214 -16.940 13.953 1.00 95.75 205 ALA A C 1
ATOM 1608 O O . ALA A 1 205 ? -15.758 -16.388 12.947 1.00 95.75 205 ALA A O 1
ATOM 1609 N N . ASP A 1 206 ? -15.447 -17.660 14.781 1.00 96.50 206 ASP A N 1
ATOM 1610 C CA . ASP A 1 206 ? -14.025 -17.906 14.529 1.00 96.50 206 ASP A CA 1
ATOM 1611 C C . ASP A 1 206 ? -13.806 -18.910 13.391 1.00 96.50 206 ASP A C 1
ATOM 1613 O O . ASP A 1 206 ? -12.971 -18.664 12.524 1.00 96.50 206 ASP A O 1
ATOM 1617 N N . ALA A 1 207 ? -14.621 -19.965 13.301 1.00 97.75 207 ALA A N 1
ATOM 1618 C CA . ALA A 1 207 ? -14.562 -20.914 12.188 1.00 97.75 207 ALA A CA 1
ATOM 1619 C C . ALA A 1 207 ? -14.759 -20.225 10.825 1.00 97.75 207 ALA A C 1
ATOM 1621 O O . ALA A 1 207 ? -14.005 -20.487 9.891 1.00 97.75 207 ALA A O 1
ATOM 1622 N N . ILE A 1 208 ? -15.717 -19.295 10.722 1.00 97.00 208 ILE A N 1
ATOM 1623 C CA . ILE A 1 208 ? -15.930 -18.507 9.496 1.00 97.00 208 ILE A CA 1
ATOM 1624 C C . ILE A 1 208 ? -14.734 -17.588 9.215 1.00 97.00 208 ILE A C 1
ATOM 1626 O O . ILE A 1 208 ? -14.311 -17.449 8.070 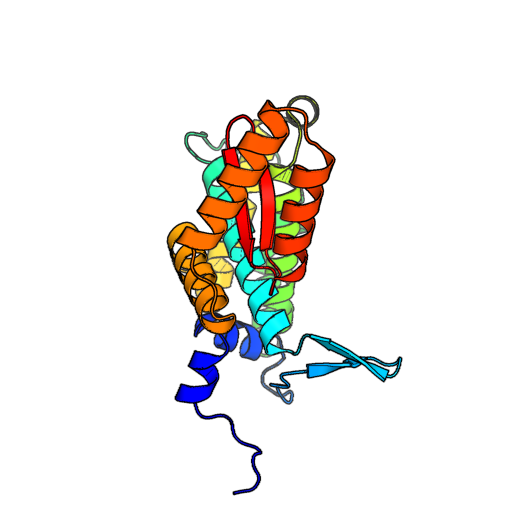1.00 97.00 208 ILE A O 1
ATOM 1630 N N . ARG A 1 209 ? -14.163 -16.959 10.250 1.00 95.94 209 ARG A N 1
ATOM 1631 C CA . ARG A 1 209 ? -12.973 -16.111 10.089 1.00 95.94 209 ARG A CA 1
ATOM 1632 C C . ARG A 1 209 ? -11.791 -16.916 9.547 1.00 95.94 209 ARG A C 1
ATOM 1634 O O . ARG A 1 209 ? -11.108 -16.431 8.655 1.00 95.94 209 ARG A O 1
ATOM 1641 N N . LEU A 1 210 ? -11.566 -18.122 10.066 1.00 96.81 210 LEU A N 1
ATOM 1642 C CA . LEU A 1 210 ? -10.505 -19.019 9.607 1.00 96.81 210 LEU A CA 1
ATOM 1643 C C . LEU A 1 210 ? -10.754 -19.526 8.180 1.00 96.81 210 LEU A C 1
ATOM 1645 O O . LEU A 1 210 ? -9.810 -19.609 7.402 1.00 96.81 210 LEU A O 1
ATOM 1649 N N . GLU A 1 211 ? -12.010 -19.818 7.821 1.00 96.12 211 GLU A N 1
ATOM 1650 C CA . GLU A 1 211 ? -12.401 -20.180 6.450 1.00 96.12 211 GLU A CA 1
ATOM 1651 C C . GLU A 1 211 ? -12.036 -19.066 5.456 1.00 96.12 211 GLU A C 1
ATOM 1653 O O . GLU A 1 211 ? -11.420 -19.331 4.426 1.00 96.12 211 GLU A O 1
ATOM 1658 N N . LEU A 1 212 ? -12.365 -17.815 5.785 1.00 95.75 212 LEU A N 1
ATOM 1659 C CA . LEU A 1 212 ? -12.051 -16.657 4.946 1.00 95.75 212 LEU A CA 1
ATOM 1660 C C . LEU A 1 212 ? -10.539 -16.369 4.910 1.00 95.75 212 LEU A C 1
ATOM 1662 O O . LEU A 1 212 ? -9.982 -16.156 3.833 1.00 95.75 212 LEU A O 1
ATOM 1666 N N . ASP A 1 213 ? -9.855 -16.440 6.055 1.00 95.00 213 ASP A N 1
ATOM 1667 C CA . ASP A 1 213 ? -8.405 -16.222 6.149 1.00 95.00 213 ASP A CA 1
ATOM 1668 C C . ASP A 1 213 ? -7.618 -17.236 5.300 1.00 95.00 213 ASP A C 1
ATOM 1670 O O . ASP A 1 213 ? -6.704 -16.846 4.565 1.00 95.00 213 ASP A O 1
ATOM 1674 N N . ALA A 1 214 ? -8.034 -18.509 5.313 1.00 93.56 214 ALA A N 1
ATOM 1675 C CA . ALA A 1 214 ? -7.445 -19.579 4.505 1.00 93.56 214 ALA A CA 1
ATOM 1676 C C . ALA A 1 214 ? -7.592 -19.352 2.989 1.00 93.56 214 ALA A C 1
ATOM 1678 O O . ALA A 1 214 ? -6.785 -19.855 2.208 1.00 93.56 214 ALA A O 1
ATOM 1679 N N . LEU A 1 215 ? -8.587 -18.566 2.569 1.00 92.25 215 LEU A N 1
ATOM 1680 C CA . LEU A 1 215 ? -8.779 -18.136 1.180 1.00 92.25 215 LEU A CA 1
ATOM 1681 C C . LEU A 1 215 ? -8.016 -16.845 0.842 1.00 92.25 215 LEU A C 1
ATOM 1683 O O . LEU A 1 215 ? -8.133 -16.315 -0.265 1.00 92.25 215 LEU A O 1
ATOM 1687 N N . GLY A 1 216 ? -7.222 -16.336 1.786 1.00 91.50 216 GLY A N 1
ATOM 1688 C CA . GLY A 1 216 ? -6.479 -15.092 1.646 1.00 91.50 216 GLY A CA 1
ATOM 1689 C C . GLY A 1 216 ? -7.328 -13.845 1.885 1.00 91.50 216 GLY A C 1
ATOM 1690 O O . GLY A 1 216 ? -6.891 -12.765 1.508 1.00 91.50 216 GLY A O 1
ATOM 1691 N N . LEU A 1 217 ? -8.511 -13.953 2.493 1.00 94.38 217 LEU A N 1
ATOM 1692 C CA . LEU A 1 217 ? -9.356 -12.801 2.807 1.00 94.38 217 LEU A CA 1
ATOM 1693 C C . LEU A 1 217 ? -9.047 -12.297 4.216 1.00 94.38 217 LEU A C 1
ATOM 1695 O O . LEU A 1 217 ? -9.239 -13.005 5.203 1.00 94.38 217 LEU A O 1
ATOM 1699 N N . GLU A 1 218 ? -8.578 -11.059 4.313 1.00 92.50 218 GLU A N 1
ATOM 1700 C CA . GLU A 1 218 ? -8.309 -10.408 5.589 1.00 92.50 218 GLU A CA 1
ATOM 1701 C C . GLU A 1 218 ? -9.514 -9.569 6.007 1.00 92.50 218 GLU A C 1
ATOM 1703 O O . GLU A 1 218 ? -9.929 -8.665 5.284 1.00 92.50 218 GLU A O 1
ATOM 1708 N N . LEU A 1 219 ? -10.066 -9.859 7.187 1.00 93.19 219 LEU A N 1
ATOM 1709 C CA . LEU A 1 219 ? -11.173 -9.098 7.762 1.00 93.19 219 LEU A CA 1
ATOM 1710 C C . LEU A 1 219 ? -10.656 -8.002 8.697 1.00 93.19 219 LEU A C 1
ATOM 1712 O O . LEU A 1 219 ? -9.853 -8.262 9.593 1.00 93.19 219 LEU A O 1
ATOM 1716 N N . ARG A 1 220 ? -11.201 -6.796 8.550 1.00 89.75 220 ARG A N 1
ATOM 1717 C CA . ARG A 1 220 ? -10.956 -5.634 9.405 1.00 89.75 220 ARG A CA 1
ATOM 1718 C C . ARG A 1 220 ? -12.267 -5.211 10.057 1.00 89.75 220 ARG A C 1
ATOM 1720 O O . ARG A 1 220 ? -13.163 -4.691 9.402 1.00 89.75 220 ARG A O 1
ATOM 1727 N N . ASP A 1 221 ? -12.393 -5.464 11.355 1.00 88.00 221 ASP A N 1
ATOM 1728 C CA . ASP A 1 221 ? -13.568 -5.041 12.116 1.00 88.00 221 ASP A CA 1
ATOM 1729 C C . ASP A 1 221 ? -13.422 -3.566 12.542 1.00 88.00 221 ASP A C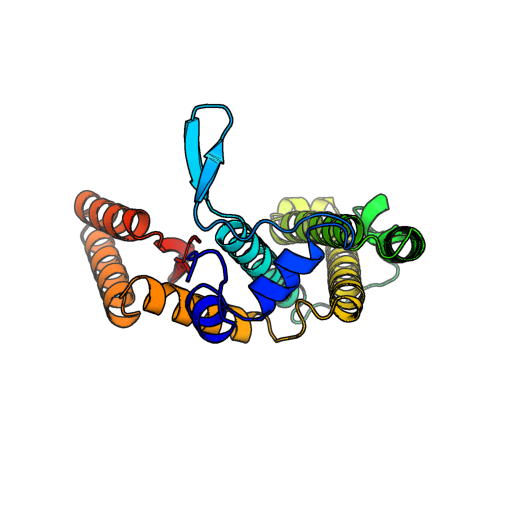 1
ATOM 1731 O O . ASP A 1 221 ? -12.468 -3.192 13.223 1.00 88.00 221 ASP A O 1
ATOM 1735 N N . SER A 1 222 ? -14.416 -2.759 12.186 1.00 83.94 222 SER A N 1
ATOM 1736 C CA . SER A 1 222 ? -14.630 -1.375 12.615 1.00 83.94 222 SER A CA 1
ATOM 1737 C C . SER A 1 222 ? -15.940 -1.286 13.417 1.00 83.94 222 SER A C 1
ATOM 1739 O O . SER A 1 222 ? -16.785 -2.184 13.326 1.00 83.94 222 SER A O 1
ATOM 1741 N N . PRO A 1 223 ? -16.172 -0.232 14.224 1.00 83.81 223 PRO A N 1
ATOM 1742 C CA . PRO A 1 223 ? -17.450 -0.063 14.916 1.00 83.81 223 PRO A CA 1
ATOM 1743 C C . PRO A 1 223 ? -18.633 -0.102 13.934 1.00 83.81 223 PRO A C 1
ATOM 1745 O O . PRO A 1 223 ? -18.799 0.793 13.112 1.00 83.81 223 PRO A O 1
ATOM 1748 N N . GLY A 1 224 ? -19.447 -1.159 14.008 1.00 77.62 224 GLY A N 1
ATOM 1749 C CA . GLY A 1 224 ? -20.639 -1.336 13.172 1.00 77.62 224 GLY A CA 1
ATOM 1750 C C . GLY A 1 224 ? -20.399 -1.831 11.739 1.00 77.62 224 GLY A C 1
ATOM 1751 O O . GLY A 1 224 ? -21.371 -1.978 11.004 1.00 77.62 224 GLY A O 1
ATOM 1752 N N . ARG A 1 225 ? -19.154 -2.117 11.332 1.00 85.06 225 ARG A N 1
ATOM 1753 C CA . ARG A 1 225 ? -18.820 -2.570 9.970 1.00 85.06 225 ARG A CA 1
ATOM 1754 C C . ARG A 1 225 ? -17.671 -3.575 9.989 1.00 85.06 225 ARG A C 1
ATOM 1756 O O . ARG A 1 225 ? -16.696 -3.374 10.702 1.00 85.06 225 ARG A O 1
ATOM 1763 N N . THR A 1 226 ? -17.751 -4.622 9.175 1.00 89.50 226 THR A N 1
ATOM 1764 C CA . THR A 1 226 ? -16.597 -5.476 8.860 1.00 89.50 226 THR A CA 1
ATOM 1765 C C . THR A 1 226 ? -16.180 -5.187 7.428 1.00 89.50 226 THR A C 1
ATOM 1767 O O . THR A 1 226 ? -16.932 -5.456 6.498 1.00 89.50 226 THR A O 1
ATOM 1770 N N . ASP A 1 227 ? -14.993 -4.621 7.268 1.00 89.50 227 ASP A N 1
ATOM 1771 C CA . ASP A 1 227 ? -14.331 -4.480 5.982 1.00 89.50 227 ASP A CA 1
ATOM 1772 C C . ASP A 1 227 ? -13.491 -5.708 5.675 1.00 89.50 227 ASP A C 1
ATOM 1774 O O . ASP A 1 227 ? -13.103 -6.458 6.572 1.00 89.50 227 ASP A O 1
ATOM 1778 N N . TRP A 1 228 ? -13.182 -5.909 4.400 1.00 92.50 228 TRP A N 1
ATOM 1779 C CA . TRP A 1 228 ? -12.308 -6.991 3.985 1.00 92.50 228 TRP A CA 1
ATOM 1780 C C . TRP A 1 228 ? -11.450 -6.605 2.786 1.00 92.50 228 TRP A C 1
ATOM 1782 O O . TRP A 1 228 ? -11.793 -5.714 2.004 1.00 92.50 228 TRP A O 1
ATOM 1792 N N . ASP A 1 229 ? -10.304 -7.266 2.675 1.00 90.94 229 ASP A N 1
ATOM 1793 C CA . ASP A 1 229 ? -9.381 -7.134 1.553 1.00 90.94 229 ASP A CA 1
ATOM 1794 C C . ASP A 1 229 ? -8.815 -8.502 1.163 1.00 90.94 229 ASP A C 1
ATOM 1796 O O . ASP A 1 229 ? -8.932 -9.474 1.915 1.00 90.94 229 ASP A O 1
ATOM 1800 N N . VAL A 1 230 ? -8.203 -8.581 -0.016 1.00 91.69 230 VAL A N 1
ATOM 1801 C CA . VAL A 1 230 ? -7.530 -9.800 -0.474 1.00 91.69 230 VAL A CA 1
ATOM 1802 C C . VAL A 1 230 ? -6.032 -9.669 -0.216 1.00 91.69 230 VAL A C 1
ATOM 1804 O O . VAL A 1 230 ? -5.401 -8.739 -0.714 1.00 91.69 230 VAL A O 1
ATOM 1807 N N . ARG A 1 231 ? -5.458 -10.612 0.535 1.00 87.75 231 ARG A N 1
ATOM 1808 C CA . ARG A 1 231 ? -4.008 -10.788 0.669 1.00 87.75 231 ARG A CA 1
ATOM 1809 C C . ARG A 1 231 ? -3.478 -11.472 -0.586 1.00 87.75 231 ARG A C 1
ATOM 1811 O O . ARG A 1 231 ? -3.975 -12.537 -0.980 1.00 87.75 231 ARG A O 1
ATOM 1818 N N . VAL A 1 232 ? -2.480 -10.849 -1.203 1.00 78.88 232 VAL A N 1
ATOM 1819 C CA . VAL A 1 232 ? -1.826 -11.318 -2.435 1.00 78.88 232 VAL A CA 1
ATOM 1820 C C . VAL A 1 232 ? -0.438 -11.855 -2.135 1.00 78.88 232 VAL A C 1
ATOM 1822 O O . VAL A 1 232 ? 0.248 -11.286 -1.257 1.00 78.88 232 VAL A O 1
#

Foldseek 3Di:
DPPPDADPVNVCLLAPPQLVLQQCLLDAVPDDGFQDQWDQDPVRDTDGGSSLVSLQLQLLLLVLLVLLCVVLPPDDADLPADEDPCVLLVCLVVQLVVCCVVNHNSSSNVVSLVVLSVLSVVLSPDDPVRCVVRPVNNSNNNSVSSSVSSCVSCVVSVGPPDNSVVVQVVRQVSLCVSLVHDPVVVVVLVVQLVVCVVVVVVVSNVVSCVVCVVSQKDWDDDVVDIDIHGND

Sequence (232 aa):
SLGNFLSLHDALGLALPEVWRFLVQSVHYQSPIDFSRTRINEAGERVRGSVDVAAERVQYFYQTLARADEALAGRTVNAEAPLLHTQIAGRMQERFCEAMDDNFNTAVALGLCGEAARAINELVSLKSKEIKKIGEESVTHTLHVLTSQLREVAGVLGLFLEPPEAFLERFRAHELKKRGLEAAWIEQKIAERGAAKAERDFARADAIRLELDALGLELRDSPGRTDWDVRV